Protein AF-A0A8S3BW87-F1 (afdb_monomer_lite)

Structure (mmCIF, N/CA/C/O backbone):
data_AF-A0A8S3BW87-F1
#
_entry.id   AF-A0A8S3BW87-F1
#
loop_
_atom_site.group_PDB
_atom_site.id
_atom_site.type_symbol
_atom_site.label_atom_id
_atom_site.label_alt_id
_atom_site.label_comp_id
_atom_site.label_asym_id
_atom_site.label_entity_id
_atom_site.label_seq_id
_atom_site.pdbx_PDB_ins_code
_atom_site.Cartn_x
_atom_site.Cartn_y
_atom_site.Cartn_z
_atom_site.occupancy
_atom_site.B_iso_or_equiv
_atom_site.auth_seq_id
_atom_site.auth_comp_id
_atom_site.auth_asym_id
_atom_site.auth_atom_id
_atom_site.pdbx_PDB_model_num
ATOM 1 N N . MET A 1 1 ? -26.457 15.570 5.483 1.00 44.03 1 MET A N 1
ATOM 2 C CA . MET A 1 1 ? -27.265 14.732 6.402 1.00 44.03 1 MET A CA 1
ATOM 3 C C . MET A 1 1 ? -26.295 13.953 7.297 1.00 44.03 1 MET A C 1
ATOM 5 O O . MET A 1 1 ? -25.612 13.086 6.786 1.00 44.03 1 MET A O 1
ATOM 9 N N . ILE A 1 2 ? -26.110 14.339 8.570 1.00 49.69 2 ILE A N 1
ATOM 10 C CA . ILE A 1 2 ? -24.959 13.904 9.416 1.00 49.69 2 ILE A CA 1
ATOM 11 C C . ILE A 1 2 ? -25.386 13.087 10.663 1.00 49.69 2 ILE A C 1
ATOM 13 O O . ILE A 1 2 ? -24.560 12.570 11.408 1.00 49.69 2 ILE A O 1
ATOM 17 N N . ARG A 1 3 ? -26.688 12.906 10.915 1.00 53.53 3 ARG A N 1
ATOM 18 C CA . ARG A 1 3 ? -27.178 12.498 12.248 1.00 53.53 3 ARG A CA 1
ATOM 19 C C . ARG A 1 3 ? -27.268 10.993 12.602 1.00 53.53 3 ARG A C 1
ATOM 21 O O . ARG A 1 3 ? -27.593 10.744 13.761 1.00 53.53 3 ARG A O 1
ATOM 28 N N . PRO A 1 4 ? -26.949 9.990 11.752 1.00 59.53 4 PRO A N 1
ATOM 29 C CA . PRO A 1 4 ? -26.840 8.606 12.240 1.00 59.53 4 PRO A CA 1
ATOM 30 C C . PRO A 1 4 ? -25.552 8.352 13.046 1.00 59.53 4 PRO A C 1
ATOM 32 O O . PRO A 1 4 ? -25.549 7.556 13.978 1.00 59.53 4 PRO A O 1
ATOM 35 N N . ILE A 1 5 ? -24.464 9.062 12.727 1.00 55.84 5 ILE A N 1
ATOM 36 C CA . ILE A 1 5 ? -23.093 8.706 13.144 1.00 55.84 5 ILE A CA 1
ATOM 37 C C . ILE A 1 5 ? -22.767 9.138 14.594 1.00 55.84 5 ILE A C 1
ATOM 39 O O . ILE A 1 5 ? -21.846 8.608 15.203 1.00 55.84 5 ILE A O 1
ATOM 43 N N . GLN A 1 6 ? -23.533 10.069 15.183 1.00 60.81 6 GLN A N 1
ATOM 44 C CA . GLN A 1 6 ? -23.191 10.717 16.466 1.00 60.81 6 GLN A CA 1
ATOM 45 C C . GLN A 1 6 ? -24.062 10.319 17.671 1.00 60.81 6 GLN A C 1
ATOM 47 O O . GLN A 1 6 ? -23.798 10.767 18.783 1.00 60.81 6 GLN A O 1
ATOM 52 N N . ARG A 1 7 ? -25.104 9.495 17.501 1.00 76.62 7 ARG A N 1
ATOM 53 C CA . ARG A 1 7 ? -26.030 9.175 18.608 1.00 76.62 7 ARG A CA 1
ATOM 54 C C . ARG A 1 7 ? -25.411 8.259 19.663 1.00 76.62 7 ARG A C 1
ATOM 56 O O . ARG A 1 7 ? -25.662 8.443 20.850 1.00 76.62 7 ARG A O 1
ATOM 63 N N . LEU A 1 8 ? -24.594 7.303 19.230 1.00 83.06 8 LEU A N 1
ATOM 64 C CA . LEU A 1 8 ? -24.033 6.272 20.101 1.00 83.06 8 LEU A CA 1
ATOM 65 C C . LEU A 1 8 ? -23.025 6.835 21.130 1.00 83.06 8 LEU A C 1
ATOM 67 O O . LEU A 1 8 ? -23.179 6.531 22.313 1.00 83.06 8 LEU A O 1
ATOM 71 N N . PRO A 1 9 ? -22.087 7.736 20.757 1.00 82.12 9 PRO A N 1
ATOM 72 C CA . PRO A 1 9 ? -21.201 8.392 21.725 1.00 82.12 9 PRO A CA 1
ATOM 73 C C . PRO A 1 9 ? -21.945 9.248 22.758 1.00 82.12 9 PRO A C 1
ATOM 75 O O . PRO A 1 9 ? -21.596 9.244 23.936 1.00 82.12 9 PRO A O 1
ATOM 78 N N . SER A 1 10 ? -22.997 9.966 22.345 1.00 86.69 10 SER A N 1
ATOM 79 C CA . SER A 1 10 ? -23.776 10.811 23.261 1.00 86.69 10 SER A CA 1
ATOM 80 C C . SER A 1 10 ? -24.525 9.999 24.320 1.00 86.69 10 SER A C 1
ATOM 82 O O . SER A 1 10 ? -24.574 10.412 25.476 1.00 86.69 10 SER A O 1
ATOM 84 N N . VAL A 1 11 ? -25.090 8.845 23.944 1.00 88.81 11 VAL A N 1
ATOM 85 C CA . VAL A 1 11 ? -25.757 7.938 24.893 1.00 88.81 11 VAL A CA 1
ATOM 86 C C . VAL A 1 11 ? -24.739 7.308 25.844 1.00 88.81 11 VAL A C 1
ATOM 88 O O . VAL A 1 11 ? -25.009 7.221 27.038 1.00 88.81 11 VAL A O 1
ATOM 91 N N . LEU A 1 12 ? -23.547 6.948 25.355 1.00 89.12 12 LEU A N 1
ATOM 92 C CA . LEU A 1 12 ? -22.474 6.417 26.197 1.00 89.12 12 LEU A CA 1
ATOM 93 C C . LEU A 1 12 ? -22.068 7.411 27.298 1.00 89.12 12 LEU A C 1
ATOM 95 O O . LEU A 1 12 ? -22.078 7.052 28.473 1.00 89.12 12 LEU A O 1
ATOM 99 N N . LEU A 1 13 ? -21.818 8.675 26.935 1.00 89.25 13 LEU A N 1
ATOM 100 C CA . LEU A 1 13 ? -21.486 9.736 27.896 1.00 89.25 13 LEU A CA 1
ATOM 101 C C . LEU A 1 13 ? -22.598 9.970 28.927 1.00 89.25 13 LEU A C 1
ATOM 103 O O . LEU A 1 13 ? -22.321 10.299 30.081 1.00 89.25 13 LEU A O 1
ATOM 107 N N . LEU A 1 14 ? -23.862 9.828 28.522 1.00 91.44 14 LEU A N 1
ATOM 108 C CA . LEU A 1 14 ? -25.001 9.974 29.425 1.00 91.44 14 LEU A CA 1
ATOM 109 C C . LEU A 1 14 ? -25.061 8.828 30.443 1.00 91.44 14 LEU A C 1
ATOM 111 O O . LEU A 1 14 ? -25.230 9.085 31.634 1.00 91.44 14 LEU A O 1
ATOM 115 N N . LEU A 1 15 ? -24.883 7.583 29.991 1.00 90.62 15 LEU A N 1
ATOM 116 C CA . LEU A 1 15 ? -24.879 6.410 30.866 1.00 90.62 15 LEU A CA 1
ATOM 117 C C . LEU A 1 15 ? -23.678 6.425 31.823 1.00 90.62 15 LEU A C 1
ATOM 119 O O . LEU A 1 15 ? -23.842 6.129 33.003 1.00 90.62 15 LEU A O 1
ATOM 123 N N . GLU A 1 1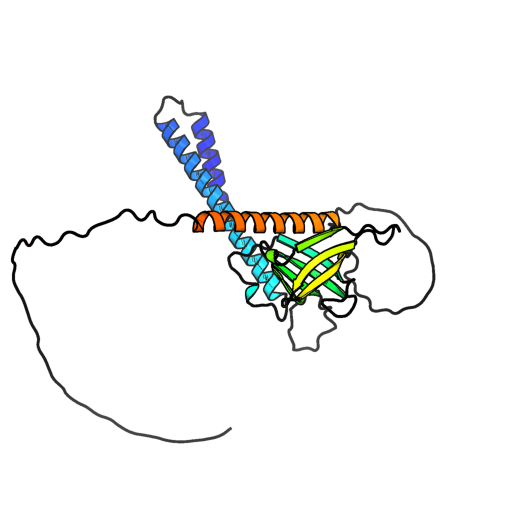6 ? -22.494 6.842 31.362 1.00 91.31 16 GLU A N 1
ATOM 124 C CA . GLU A 1 16 ? -21.305 7.012 32.214 1.00 91.31 16 GLU A CA 1
ATOM 125 C C . GLU A 1 16 ? -21.520 8.067 33.307 1.00 91.31 16 GLU A C 1
ATOM 127 O O . GLU A 1 16 ? -21.122 7.871 34.458 1.00 91.31 16 GLU A O 1
ATOM 132 N N . ARG A 1 17 ? -22.200 9.173 32.976 1.00 91.31 17 ARG A N 1
ATOM 133 C CA . ARG A 1 17 ? -22.588 10.183 33.970 1.00 91.31 17 ARG A CA 1
ATOM 134 C C . ARG A 1 17 ? -23.590 9.630 34.972 1.00 91.31 17 ARG A C 1
ATOM 136 O O . ARG A 1 17 ? -23.418 9.875 36.158 1.00 91.31 17 ARG A O 1
ATOM 143 N N . LEU A 1 18 ? -24.593 8.878 34.524 1.00 90.31 18 LEU A N 1
ATOM 144 C CA . LEU A 1 18 ? -25.575 8.256 35.414 1.00 90.31 18 LEU A CA 1
ATOM 145 C C . LEU A 1 18 ? -24.911 7.249 36.370 1.00 90.31 18 LEU A C 1
ATOM 147 O O . LEU A 1 18 ? -25.221 7.236 37.561 1.00 90.31 18 LEU A O 1
ATOM 151 N N . LEU A 1 19 ? -23.936 6.476 35.880 1.00 90.94 19 LEU A N 1
ATOM 152 C CA . LEU A 1 19 ? -23.206 5.490 36.681 1.00 90.94 19 LEU A CA 1
ATOM 153 C C . LEU A 1 19 ? -22.420 6.157 37.810 1.00 90.94 19 LEU A C 1
ATOM 155 O O . LEU A 1 19 ? -22.424 5.656 38.929 1.00 90.94 19 LEU A O 1
ATOM 159 N N . LYS A 1 20 ? -21.824 7.326 37.547 1.00 91.38 20 LYS A N 1
ATOM 160 C CA . LYS A 1 20 ? -21.093 8.112 38.553 1.00 91.38 20 LYS A CA 1
ATOM 161 C C . LYS A 1 20 ? -21.957 8.519 39.757 1.00 91.38 20 LYS A C 1
ATOM 163 O O . LYS A 1 20 ? -21.418 8.696 40.845 1.00 91.38 20 LYS A O 1
ATOM 168 N N . TYR A 1 21 ? -23.266 8.680 39.567 1.00 90.06 21 TYR A N 1
ATOM 169 C CA . TYR A 1 21 ? -24.210 9.065 40.624 1.00 90.06 21 TYR A CA 1
ATOM 170 C C . TYR A 1 21 ? -25.030 7.887 41.169 1.00 90.06 21 TYR A C 1
ATOM 172 O O . TYR A 1 21 ? -25.886 8.091 42.027 1.00 90.06 21 TYR A O 1
ATOM 180 N N . THR A 1 22 ? -24.770 6.662 40.704 1.00 89.19 22 THR A N 1
ATOM 181 C CA . THR A 1 22 ? -25.459 5.455 41.171 1.00 89.19 22 THR A CA 1
ATOM 182 C C . THR A 1 22 ? -24.570 4.721 42.184 1.00 89.19 22 THR A C 1
ATOM 184 O O . THR A 1 22 ? -23.419 4.424 41.868 1.00 89.19 22 THR A O 1
ATOM 187 N N . PRO A 1 23 ? -25.048 4.419 43.404 1.00 86.12 23 PRO A N 1
ATOM 188 C CA . PRO A 1 23 ? -24.252 3.709 44.403 1.00 86.12 23 PRO A CA 1
ATOM 189 C C . PRO A 1 23 ? -24.030 2.240 44.016 1.00 86.12 23 PRO A C 1
ATOM 191 O O . PRO A 1 23 ? -24.933 1.567 43.520 1.00 86.12 23 PRO A O 1
ATOM 194 N N . THR A 1 24 ? -22.837 1.722 44.311 1.00 82.31 24 THR A N 1
ATOM 195 C CA . THR A 1 24 ? -22.368 0.374 43.931 1.00 82.31 24 THR A CA 1
ATOM 196 C C . THR A 1 24 ? -23.171 -0.777 44.538 1.00 82.31 24 THR A C 1
ATOM 198 O O . THR A 1 24 ? -23.125 -1.893 44.030 1.00 82.31 24 THR A O 1
ATOM 201 N N . THR A 1 25 ? -23.915 -0.514 45.612 1.00 81.38 25 THR A N 1
ATOM 202 C CA . THR A 1 25 ? -24.736 -1.495 46.334 1.00 81.38 25 THR A CA 1
ATOM 203 C C . THR A 1 25 ? -26.068 -1.797 45.639 1.00 81.38 25 THR A C 1
ATOM 205 O O . THR A 1 25 ? -26.741 -2.757 46.007 1.00 81.38 25 THR A O 1
ATOM 208 N N . GLN A 1 26 ? -26.482 -0.983 44.660 1.00 80.19 26 GLN A N 1
ATOM 209 C CA . GLN A 1 26 ? -27.749 -1.171 43.950 1.00 80.19 26 GLN A CA 1
ATOM 210 C C . GLN A 1 26 ? -27.595 -2.071 42.720 1.00 80.19 26 GLN A C 1
ATOM 212 O O . GLN A 1 26 ? -26.602 -2.001 41.996 1.00 80.19 26 GLN A O 1
ATOM 217 N N . ILE A 1 27 ? -28.634 -2.863 42.440 1.00 86.56 27 ILE A N 1
ATOM 218 C CA . ILE A 1 27 ? -28.740 -3.696 41.230 1.00 86.56 27 ILE A CA 1
ATOM 219 C C . ILE A 1 27 ? -28.556 -2.860 39.948 1.00 86.56 27 ILE A C 1
ATOM 221 O O . ILE A 1 27 ? -27.909 -3.296 38.994 1.00 86.56 27 ILE A O 1
ATOM 225 N N . ASP A 1 28 ? -29.027 -1.611 39.973 1.00 85.94 28 ASP A N 1
ATOM 226 C CA . ASP A 1 28 ? -28.936 -0.655 38.869 1.00 85.94 28 ASP A CA 1
ATOM 227 C C . ASP A 1 28 ? -27.491 -0.330 38.491 1.00 85.94 28 ASP A C 1
ATOM 229 O O . ASP A 1 28 ? -27.192 -0.154 37.310 1.00 85.94 28 ASP A O 1
ATOM 233 N N . TYR A 1 29 ? -26.564 -0.334 39.454 1.00 90.88 29 TYR A N 1
ATOM 234 C CA . TYR A 1 29 ? -25.144 -0.127 39.176 1.00 90.88 29 TYR A CA 1
ATOM 235 C C . TYR A 1 29 ? -24.583 -1.231 38.271 1.00 90.88 29 TYR A C 1
ATOM 237 O O . TYR A 1 29 ? -23.856 -0.955 37.310 1.00 90.88 29 TYR A O 1
ATOM 245 N N . GLN A 1 30 ? -24.954 -2.490 38.528 1.00 89.56 30 GLN A N 1
ATOM 246 C CA . GLN A 1 30 ? -24.527 -3.631 37.714 1.00 89.56 30 GLN A CA 1
ATOM 247 C C . GLN A 1 30 ? -25.180 -3.612 36.326 1.00 89.56 30 GLN A C 1
ATOM 249 O O . GLN A 1 30 ? -24.500 -3.827 35.319 1.00 89.56 30 GLN A O 1
ATOM 254 N N . ILE A 1 31 ? -26.478 -3.299 36.251 1.00 90.56 31 ILE A N 1
ATOM 255 C CA . ILE A 1 31 ? -27.219 -3.194 34.983 1.00 90.56 31 ILE A CA 1
ATOM 256 C C . ILE A 1 31 ? -26.627 -2.088 34.105 1.00 90.56 31 ILE A C 1
ATOM 258 O O . ILE A 1 31 ? -26.402 -2.286 32.905 1.00 90.56 31 ILE A O 1
ATOM 262 N N . LEU A 1 32 ? -26.332 -0.934 34.699 1.00 91.25 32 LEU A N 1
ATOM 263 C CA . LEU A 1 32 ? -25.792 0.221 34.000 1.00 91.25 32 LEU A CA 1
ATOM 264 C C . LEU A 1 32 ? -24.352 -0.022 33.532 1.00 91.25 32 LEU A C 1
ATOM 266 O O . LEU A 1 32 ? -24.032 0.269 32.381 1.00 91.25 32 LEU A O 1
ATOM 270 N N . THR A 1 33 ? -23.520 -0.653 34.365 1.00 91.25 33 THR A N 1
ATOM 271 C CA . THR A 1 33 ? -22.158 -1.081 33.992 1.00 91.25 33 THR A CA 1
ATOM 272 C C . THR A 1 33 ? -22.182 -2.043 32.802 1.00 91.25 33 THR A C 1
ATOM 274 O O . THR A 1 33 ? -21.478 -1.837 31.811 1.00 91.25 33 THR A O 1
ATOM 277 N N . ASN A 1 34 ? -23.046 -3.060 32.847 1.00 91.94 34 ASN A N 1
ATOM 278 C CA . ASN A 1 34 ? -23.200 -4.018 31.751 1.00 91.94 34 ASN A CA 1
ATOM 279 C C . ASN A 1 34 ? -23.713 -3.351 30.468 1.00 91.94 34 ASN A C 1
ATOM 281 O O . ASN A 1 34 ? -23.247 -3.671 29.373 1.00 91.94 34 ASN A O 1
ATOM 285 N N . SER A 1 35 ? -24.641 -2.402 30.594 1.00 92.25 35 SER A N 1
ATOM 286 C CA . SER A 1 35 ? -25.181 -1.642 29.461 1.00 92.25 35 SER A CA 1
ATOM 287 C C . SER A 1 35 ? -24.114 -0.763 28.806 1.00 92.25 35 SER A C 1
ATOM 289 O O . SER A 1 35 ? -23.992 -0.767 27.582 1.00 92.25 35 SER A O 1
ATOM 291 N N . ILE A 1 36 ? -23.288 -0.075 29.604 1.00 92.31 36 ILE A N 1
ATOM 292 C CA . ILE A 1 36 ? -22.147 0.720 29.123 1.00 92.31 36 ILE A CA 1
ATOM 293 C C . ILE A 1 36 ? -21.146 -0.173 28.384 1.00 92.31 36 ILE A C 1
ATOM 295 O O . ILE A 1 36 ? -20.729 0.168 27.278 1.00 92.31 36 ILE A O 1
ATOM 299 N N . ASN A 1 37 ? -20.800 -1.336 28.940 1.00 91.88 37 ASN A N 1
ATOM 300 C CA . ASN A 1 37 ? -19.859 -2.264 28.308 1.00 91.88 37 ASN A CA 1
ATOM 301 C C . ASN A 1 37 ? -20.385 -2.802 26.969 1.00 91.88 37 ASN A C 1
ATOM 303 O O . ASN A 1 37 ? -19.659 -2.786 25.976 1.00 91.88 37 ASN A O 1
ATOM 307 N N . LYS A 1 38 ? -21.664 -3.195 26.902 1.00 91.88 38 LYS A N 1
ATOM 308 C CA . LYS A 1 38 ? -22.304 -3.603 25.638 1.00 91.88 38 LYS A CA 1
ATOM 309 C C . LYS A 1 38 ? -22.314 -2.471 24.612 1.00 91.88 38 LYS A C 1
ATOM 311 O O . LYS A 1 38 ? -22.071 -2.709 23.432 1.00 91.88 38 LYS A O 1
ATOM 316 N N . LEU A 1 39 ? -22.564 -1.235 25.044 1.00 90.12 39 LEU A N 1
ATOM 317 C CA . LEU A 1 39 ? -22.589 -0.086 24.143 1.00 90.12 39 LEU A CA 1
ATOM 318 C C . LEU A 1 39 ? -21.187 0.272 23.622 1.00 90.12 39 LEU A C 1
ATOM 320 O O . LEU A 1 39 ? -21.051 0.619 22.450 1.00 90.12 39 LEU A O 1
ATOM 324 N N . ARG A 1 40 ? -20.139 0.126 24.449 1.00 88.69 40 ARG A N 1
ATOM 325 C CA . ARG A 1 40 ? -18.732 0.245 24.016 1.00 88.69 40 ARG A CA 1
ATOM 326 C C . ARG A 1 40 ? -18.364 -0.812 22.985 1.00 88.69 40 ARG A C 1
ATOM 328 O O . ARG A 1 40 ? -17.708 -0.488 22.002 1.00 88.69 40 ARG A O 1
ATOM 335 N N . GLU A 1 41 ? -18.823 -2.042 23.174 1.00 88.88 41 GLU A N 1
ATOM 336 C CA . GLU A 1 41 ? -18.579 -3.127 22.226 1.00 88.88 41 GLU A CA 1
ATOM 337 C C . GLU A 1 41 ? -19.239 -2.858 20.865 1.00 88.88 41 GLU A C 1
ATOM 339 O O . GLU A 1 41 ? -18.607 -3.000 19.818 1.00 88.88 41 GLU A O 1
ATOM 344 N N . VAL A 1 42 ? -20.482 -2.365 20.863 1.00 88.00 42 VAL A N 1
ATOM 345 C CA . VAL A 1 42 ? -21.154 -1.916 19.632 1.00 88.00 42 VAL A CA 1
ATOM 346 C C . VAL A 1 42 ? -20.400 -0.754 18.980 1.00 88.00 42 VAL A C 1
ATOM 348 O O . VAL A 1 42 ? -20.227 -0.753 17.761 1.00 88.00 42 VAL A O 1
ATOM 351 N N . ALA A 1 43 ? -19.919 0.214 19.768 1.00 82.19 43 ALA A N 1
ATOM 352 C CA . ALA A 1 43 ? -19.125 1.337 19.264 1.00 82.19 43 ALA A CA 1
ATOM 353 C C . ALA A 1 43 ? -17.827 0.864 18.594 1.00 82.19 43 ALA A C 1
ATOM 355 O O . ALA A 1 43 ? -17.500 1.319 17.498 1.00 82.19 43 ALA A O 1
ATOM 356 N N . ARG A 1 44 ? -17.120 -0.079 19.230 1.00 83.12 44 ARG A N 1
ATOM 357 C CA . ARG A 1 44 ? -15.896 -0.697 18.710 1.00 83.12 44 ARG A CA 1
ATOM 358 C C . ARG A 1 44 ? -16.168 -1.434 17.402 1.00 83.12 44 ARG A C 1
ATOM 360 O O . ARG A 1 44 ? -15.508 -1.153 16.406 1.00 83.12 44 ARG A O 1
ATOM 367 N N . LYS A 1 45 ? -17.183 -2.303 17.376 1.00 81.88 45 LYS A N 1
ATOM 368 C CA . LYS A 1 45 ? -17.573 -3.053 16.176 1.00 81.88 45 LYS A CA 1
ATOM 369 C C . LYS A 1 45 ? -17.950 -2.121 15.024 1.00 81.88 45 LYS A C 1
ATOM 371 O O . LYS A 1 45 ? -17.518 -2.333 13.900 1.00 81.88 45 LYS A O 1
ATOM 376 N N . LEU A 1 46 ? -18.706 -1.054 15.290 1.00 79.75 46 LEU A N 1
ATOM 377 C CA . LEU A 1 46 ? -19.059 -0.070 14.264 1.00 79.75 46 LEU A CA 1
ATOM 378 C C . LEU A 1 46 ? -17.824 0.661 13.716 1.00 79.75 46 LEU A C 1
ATOM 380 O O . LEU A 1 46 ? -17.739 0.905 12.514 1.00 79.75 46 LEU A O 1
ATOM 384 N N . ASN A 1 47 ? -16.871 1.002 14.586 1.00 74.44 47 ASN A N 1
ATOM 385 C CA . ASN A 1 47 ? -15.612 1.622 14.182 1.00 74.44 47 ASN A CA 1
ATOM 386 C C . ASN A 1 47 ? -14.777 0.684 13.291 1.00 74.44 47 ASN A C 1
ATOM 388 O O . ASN A 1 47 ? -14.227 1.123 12.283 1.00 74.44 47 ASN A O 1
ATOM 392 N N . GLU A 1 48 ? -14.739 -0.610 13.614 1.00 75.31 48 GLU A N 1
ATOM 393 C CA . GLU A 1 48 ? -14.075 -1.636 12.799 1.00 75.31 48 GLU A CA 1
ATOM 394 C C . GLU A 1 48 ? -14.737 -1.816 11.428 1.00 75.31 48 GLU A C 1
ATOM 396 O O . GLU A 1 48 ? -14.053 -1.797 10.406 1.00 75.31 48 GLU A O 1
ATOM 401 N N . GLU A 1 49 ? -16.065 -1.931 11.381 1.00 64.38 49 GLU A N 1
ATOM 402 C CA . GLU A 1 49 ? -16.816 -2.097 10.128 1.00 64.38 49 GLU A CA 1
ATOM 403 C C . GLU A 1 49 ? -16.730 -0.857 9.222 1.00 64.38 49 GLU A C 1
ATOM 405 O O . GLU A 1 49 ? -16.615 -0.972 7.995 1.00 64.38 49 GLU A O 1
ATOM 410 N N . ARG A 1 50 ? -16.701 0.345 9.814 1.00 67.81 50 ARG A N 1
ATOM 411 C CA . ARG A 1 50 ? -16.440 1.581 9.068 1.00 67.81 50 ARG A CA 1
ATOM 412 C C . ARG A 1 50 ? -15.050 1.561 8.433 1.00 67.81 50 ARG A C 1
ATOM 414 O O . ARG A 1 50 ? -14.926 1.872 7.250 1.00 67.81 50 ARG A O 1
ATOM 421 N N . GLY A 1 51 ? -14.034 1.148 9.193 1.00 66.06 51 GLY A N 1
ATOM 422 C CA . GLY A 1 51 ? -12.665 1.016 8.697 1.00 66.06 51 GLY A CA 1
ATOM 423 C C . GLY A 1 51 ? -12.551 0.037 7.525 1.00 66.06 51 GLY A C 1
ATOM 424 O O . GLY A 1 51 ? -11.915 0.363 6.525 1.00 66.06 51 GLY A O 1
ATOM 425 N N . LYS A 1 52 ? -13.219 -1.123 7.593 1.00 65.38 52 LYS A N 1
ATOM 426 C CA . LYS A 1 52 ? -13.249 -2.107 6.491 1.00 65.38 52 LYS A CA 1
ATOM 427 C C . LYS A 1 52 ? -13.875 -1.535 5.215 1.00 65.38 52 LYS A C 1
ATOM 429 O O . LYS A 1 52 ? -13.343 -1.727 4.125 1.00 65.38 52 LYS A O 1
ATOM 434 N N . THR A 1 53 ? -14.972 -0.790 5.350 1.00 65.19 53 THR A N 1
ATOM 435 C CA . THR A 1 53 ? -15.667 -0.185 4.200 1.00 65.19 53 THR A CA 1
ATOM 436 C C . THR A 1 53 ? -14.817 0.902 3.533 1.00 65.19 53 THR A C 1
ATOM 438 O O . THR A 1 53 ? -14.707 0.930 2.310 1.00 65.19 53 THR A O 1
ATOM 441 N N . GLU A 1 54 ? -14.168 1.776 4.311 1.00 66.81 54 GLU A N 1
ATOM 442 C CA . GLU A 1 54 ? -13.283 2.826 3.777 1.00 66.81 54 GLU A CA 1
ATOM 443 C C . GLU A 1 54 ? -12.047 2.237 3.072 1.00 66.81 54 GLU A C 1
ATOM 445 O O . GLU A 1 54 ? -11.675 2.703 1.991 1.00 66.81 54 GLU A O 1
ATOM 450 N N . LYS A 1 55 ? -11.461 1.166 3.623 1.00 68.44 55 LYS A N 1
ATOM 451 C CA . LYS A 1 55 ? -10.348 0.429 3.002 1.00 68.44 55 LYS A CA 1
ATOM 452 C C . LYS A 1 55 ? -10.746 -0.258 1.693 1.00 68.44 55 LYS A C 1
ATOM 454 O O . LYS A 1 55 ? -10.002 -0.213 0.718 1.00 68.44 55 LYS A O 1
ATOM 459 N N . HIS A 1 56 ? -11.938 -0.846 1.630 1.00 69.06 56 HIS A N 1
ATOM 460 C CA . HIS A 1 56 ? -12.408 -1.481 0.398 1.00 69.06 56 HIS A CA 1
ATOM 461 C C . HIS A 1 56 ? -12.720 -0.449 -0.702 1.00 69.06 56 HIS A C 1
ATOM 463 O O . HIS A 1 56 ? -12.419 -0.667 -1.877 1.00 69.06 56 HIS A O 1
ATOM 469 N N . LEU A 1 57 ? -13.254 0.721 -0.327 1.00 75.19 57 LEU A N 1
ATOM 470 C CA . LEU A 1 57 ? -13.470 1.834 -1.259 1.00 75.19 57 LEU A CA 1
ATOM 471 C C . LEU A 1 57 ? -12.151 2.405 -1.804 1.00 75.19 57 LEU A C 1
ATOM 473 O O . LEU A 1 57 ? -12.085 2.759 -2.986 1.00 75.19 57 LEU A O 1
ATOM 477 N N . SER A 1 58 ? -11.097 2.481 -0.983 1.00 77.56 58 SER A N 1
ATOM 478 C CA . SER A 1 58 ? -9.780 2.931 -1.447 1.00 77.56 58 SER A CA 1
ATOM 479 C C . SER A 1 58 ? -9.135 1.921 -2.403 1.00 77.56 58 SER A C 1
ATOM 481 O O . SER A 1 58 ? -8.665 2.333 -3.465 1.00 77.56 58 SER A O 1
ATOM 483 N N . LEU A 1 59 ? -9.214 0.614 -2.114 1.00 86.25 59 LEU A N 1
ATOM 484 C CA . LEU A 1 59 ? -8.787 -0.455 -3.028 1.00 86.25 59 LEU A CA 1
ATOM 485 C C . LEU A 1 59 ? -9.501 -0.356 -4.384 1.00 86.25 59 LEU A C 1
ATOM 487 O O . LEU A 1 59 ? -8.851 -0.349 -5.430 1.00 86.25 59 LEU A O 1
ATOM 491 N N . PHE A 1 60 ? -10.830 -0.215 -4.375 1.00 85.50 60 PHE A N 1
ATOM 492 C CA . PHE A 1 60 ? -11.616 -0.086 -5.603 1.00 85.50 60 PHE A CA 1
ATOM 493 C C . PHE A 1 60 ? -11.214 1.149 -6.423 1.00 85.50 60 PHE A C 1
ATOM 495 O O . PHE A 1 60 ? -11.094 1.080 -7.648 1.00 85.50 60 PHE A O 1
ATOM 502 N N . SER A 1 61 ? -10.962 2.282 -5.762 1.00 85.56 61 SER A N 1
ATOM 503 C CA . SER A 1 61 ? -10.465 3.498 -6.418 1.00 85.56 61 SER A CA 1
ATOM 504 C C . SER A 1 61 ? -9.098 3.277 -7.078 1.00 85.56 61 SER A C 1
ATOM 506 O O . SER A 1 61 ? -8.904 3.641 -8.241 1.00 85.56 61 SER A O 1
ATOM 508 N N . ILE A 1 62 ? -8.170 2.617 -6.373 1.00 88.69 62 ILE A N 1
ATOM 509 C CA . ILE A 1 62 ? -6.831 2.302 -6.886 1.00 88.69 62 ILE A CA 1
ATOM 510 C C . ILE A 1 62 ? -6.932 1.393 -8.111 1.00 88.69 62 ILE A C 1
ATOM 512 O O . ILE A 1 62 ? -6.426 1.764 -9.169 1.00 88.69 62 ILE A O 1
ATOM 516 N N . VAL A 1 63 ? -7.649 0.271 -8.025 1.00 88.88 63 VAL A N 1
ATOM 517 C CA . VAL A 1 63 ? -7.806 -0.673 -9.146 1.00 88.88 63 VAL A CA 1
ATOM 518 C C . VAL A 1 63 ? -8.408 0.010 -10.375 1.00 88.88 63 VAL A C 1
ATOM 520 O O . VAL A 1 63 ? -7.917 -0.158 -11.492 1.00 88.88 63 VAL A O 1
ATOM 523 N N . ASN A 1 64 ? -9.427 0.852 -10.189 1.00 87.75 64 ASN A N 1
ATOM 524 C CA . ASN A 1 64 ? -10.031 1.590 -11.300 1.00 87.75 64 ASN A CA 1
ATOM 525 C C . ASN A 1 64 ? -9.089 2.626 -11.919 1.00 87.75 64 ASN A C 1
ATOM 527 O O . ASN A 1 64 ? -9.237 2.958 -13.098 1.00 87.75 64 ASN A O 1
ATOM 531 N N . SER A 1 65 ? -8.114 3.124 -11.158 1.00 87.75 65 SER A N 1
ATOM 532 C CA . SER A 1 65 ? -7.087 4.038 -11.658 1.00 87.75 65 SER A CA 1
ATOM 533 C C . SER A 1 65 ? -5.969 3.335 -12.443 1.00 87.75 65 SER A C 1
ATOM 535 O O . SER A 1 65 ? -5.233 4.017 -13.164 1.00 87.75 65 SER A O 1
ATOM 537 N N . ILE A 1 66 ? -5.867 2.001 -12.350 1.00 90.88 66 ILE A N 1
ATOM 538 C CA . ILE A 1 66 ? -4.839 1.172 -12.993 1.00 90.88 66 ILE A CA 1
ATOM 539 C C . ILE A 1 66 ? -5.400 0.500 -14.247 1.00 90.88 66 ILE A C 1
ATOM 541 O O . ILE A 1 66 ? -6.419 -0.197 -14.247 1.00 90.88 66 ILE A O 1
ATOM 545 N N . ASP A 1 67 ? -4.739 0.739 -15.371 1.00 89.25 67 ASP A N 1
ATOM 546 C CA . ASP A 1 67 ? -5.050 0.085 -16.633 1.00 89.25 67 ASP A CA 1
ATOM 547 C C . ASP A 1 67 ? -4.360 -1.265 -16.752 1.00 89.25 67 ASP A C 1
ATOM 549 O O . ASP A 1 67 ? -3.204 -1.400 -16.350 1.00 89.25 67 ASP A O 1
ATOM 553 N N . ASN A 1 68 ? -5.069 -2.234 -17.333 1.00 87.69 68 ASN A N 1
ATOM 554 C CA . ASN A 1 68 ? -4.678 -3.647 -17.356 1.00 87.69 68 ASN A CA 1
ATOM 555 C C . ASN A 1 68 ? -4.335 -4.204 -15.962 1.00 87.69 68 ASN A C 1
ATOM 557 O O . ASN A 1 68 ? -3.417 -5.004 -15.827 1.00 87.69 68 ASN A O 1
ATOM 561 N N . CYS A 1 69 ? -5.051 -3.747 -14.931 1.00 88.06 69 CYS A N 1
ATOM 562 C CA . CYS A 1 69 ? -4.901 -4.249 -13.570 1.00 88.06 69 CYS A CA 1
ATOM 563 C C . CYS A 1 69 ? -5.281 -5.741 -13.504 1.00 88.06 69 CYS A C 1
ATOM 565 O O . CYS A 1 69 ? -6.357 -6.088 -14.005 1.00 88.06 69 CYS A O 1
ATOM 567 N N . PRO A 1 70 ? -4.470 -6.603 -12.865 1.00 88.31 70 PRO A N 1
ATOM 568 C CA . PRO A 1 70 ? -4.830 -7.995 -12.636 1.00 88.31 70 PRO A CA 1
ATOM 569 C C . PRO A 1 70 ? -6.145 -8.097 -11.847 1.00 88.31 70 PRO A C 1
ATOM 571 O O . PRO A 1 70 ? -6.324 -7.352 -10.876 1.00 88.31 70 PRO A O 1
ATOM 574 N N . PRO A 1 71 ? -7.067 -9.007 -12.219 1.00 85.94 71 PRO A N 1
ATOM 575 C CA . PRO A 1 71 ? -8.329 -9.189 -11.496 1.00 85.94 71 PRO A CA 1
ATOM 576 C C . PRO A 1 71 ? -8.092 -9.675 -10.063 1.00 85.94 71 PRO A C 1
ATOM 578 O O . PRO A 1 71 ? -8.837 -9.318 -9.154 1.00 85.94 71 PRO A O 1
ATOM 581 N N . GLU A 1 72 ? -7.001 -10.414 -9.862 1.00 85.69 72 GLU A N 1
ATOM 582 C CA . GLU A 1 72 ? -6.504 -10.866 -8.567 1.00 85.69 72 GLU A CA 1
ATOM 583 C C . GLU A 1 72 ? -6.265 -9.709 -7.597 1.00 85.69 72 GLU A C 1
ATOM 585 O O . GLU A 1 72 ? -6.304 -9.946 -6.393 1.00 85.69 72 GLU A O 1
ATOM 590 N N . LEU A 1 73 ? -6.072 -8.464 -8.079 1.00 85.50 73 LEU A N 1
ATOM 591 C CA . LEU A 1 73 ? -5.869 -7.304 -7.211 1.00 85.50 73 LEU A CA 1
ATOM 592 C C . LEU A 1 73 ? -7.109 -7.005 -6.335 1.00 85.50 73 LEU A C 1
ATOM 594 O O . LEU A 1 73 ? -6.972 -6.545 -5.200 1.00 85.50 73 LEU A O 1
ATOM 598 N N . LEU A 1 74 ? -8.314 -7.318 -6.826 1.00 83.88 74 LEU A N 1
ATOM 599 C CA . LEU A 1 74 ? -9.601 -7.103 -6.146 1.00 83.88 74 LEU A CA 1
ATOM 600 C C . LEU A 1 74 ? -9.972 -8.261 -5.204 1.00 83.88 74 LEU A C 1
ATOM 602 O O . LEU A 1 74 ? -11.040 -8.861 -5.321 1.00 83.88 74 LEU A O 1
ATOM 606 N N . ALA A 1 75 ? -9.102 -8.574 -4.248 1.00 82.56 75 ALA A N 1
ATOM 607 C CA . ALA A 1 75 ? -9.380 -9.582 -3.231 1.00 82.56 75 ALA A CA 1
ATOM 608 C C . ALA A 1 75 ? -10.019 -8.965 -1.972 1.00 82.56 75 ALA A C 1
ATOM 610 O O . ALA A 1 75 ? -9.617 -7.900 -1.512 1.00 82.56 75 ALA A O 1
ATOM 611 N N . ALA A 1 76 ? -11.003 -9.648 -1.375 1.00 72.31 76 ALA A N 1
ATOM 612 C CA . ALA A 1 76 ? -11.711 -9.151 -0.185 1.00 72.31 76 ALA A CA 1
ATOM 613 C C . ALA A 1 76 ? -10.838 -9.093 1.082 1.00 72.31 76 ALA A C 1
ATOM 615 O O . ALA A 1 76 ? -11.129 -8.321 1.990 1.00 72.31 76 ALA A O 1
ATOM 616 N N . HIS A 1 77 ? -9.782 -9.907 1.147 1.00 79.75 77 HIS A N 1
ATOM 617 C CA . HIS A 1 77 ? -8.832 -9.939 2.264 1.00 79.75 77 HIS A CA 1
ATOM 618 C C . HIS A 1 77 ? -7.701 -8.912 2.120 1.00 79.75 77 HIS A C 1
ATOM 620 O O . HIS A 1 77 ? -6.803 -8.878 2.958 1.00 79.75 77 HIS A O 1
ATOM 626 N N . ARG A 1 78 ? -7.720 -8.106 1.052 1.00 86.62 78 ARG A N 1
ATOM 627 C CA . ARG A 1 78 ? -6.644 -7.180 0.736 1.00 86.62 78 ARG A CA 1
ATOM 628 C C . ARG A 1 78 ? -6.935 -5.789 1.271 1.00 86.62 78 ARG A C 1
ATOM 630 O O . ARG A 1 78 ? -7.867 -5.118 0.828 1.00 86.62 78 ARG A O 1
ATOM 637 N N . ASP A 1 79 ? -6.062 -5.333 2.155 1.00 87.00 79 ASP A N 1
ATOM 638 C CA . ASP A 1 79 ? -6.073 -3.971 2.665 1.00 87.00 79 ASP A CA 1
ATOM 639 C C . ASP A 1 79 ? -4.984 -3.147 1.978 1.00 87.00 79 ASP A C 1
ATOM 641 O O . ASP A 1 79 ? -3.816 -3.531 1.949 1.00 87.00 79 ASP A O 1
ATOM 645 N N . TYR A 1 80 ? -5.352 -1.980 1.448 1.00 89.88 80 TYR A N 1
ATOM 646 C CA . TYR A 1 80 ? -4.373 -0.991 0.997 1.00 89.88 80 TYR A CA 1
ATOM 647 C C . TYR A 1 80 ? -3.645 -0.381 2.201 1.00 89.88 80 TYR A C 1
ATOM 649 O O . TYR A 1 80 ? -4.292 0.118 3.126 1.00 89.88 80 TYR A O 1
ATOM 657 N N . LEU A 1 81 ? -2.309 -0.403 2.172 1.00 89.94 81 LEU A N 1
ATOM 658 C CA . LEU A 1 81 ? -1.462 0.089 3.258 1.00 89.94 81 LEU A CA 1
ATOM 659 C C . LEU A 1 81 ? -0.828 1.441 2.931 1.00 89.94 81 LEU A C 1
ATOM 661 O O . LEU A 1 81 ? -0.977 2.376 3.714 1.00 89.94 81 LEU A O 1
ATOM 665 N N . GLN A 1 82 ? -0.095 1.548 1.817 1.00 90.69 82 GLN A N 1
ATOM 666 C CA . GLN A 1 82 ? 0.676 2.756 1.498 1.00 90.69 82 GLN A CA 1
ATOM 667 C C . GLN A 1 82 ? 1.039 2.846 0.011 1.00 90.69 82 GLN A C 1
ATOM 669 O O . GLN A 1 82 ? 1.062 1.844 -0.702 1.00 90.69 82 GLN A O 1
ATOM 674 N N . LYS A 1 83 ? 1.352 4.055 -0.464 1.00 91.50 83 LYS A N 1
ATOM 675 C CA . LYS A 1 83 ? 1.812 4.324 -1.833 1.00 91.50 83 LYS A CA 1
ATOM 676 C C . LYS A 1 83 ? 3.175 5.000 -1.811 1.00 91.50 83 LYS A C 1
ATOM 678 O O . LYS A 1 83 ? 3.360 5.980 -1.095 1.00 91.50 83 LYS A O 1
ATOM 683 N N . PHE A 1 84 ? 4.064 4.556 -2.694 1.00 92.25 84 PHE A N 1
ATOM 684 C CA . PHE A 1 84 ? 5.392 5.134 -2.878 1.00 92.25 84 PHE A CA 1
ATOM 685 C C . PHE A 1 84 ? 5.651 5.465 -4.347 1.00 92.25 84 PHE A C 1
ATOM 687 O O . PHE A 1 84 ? 5.320 4.684 -5.242 1.00 92.25 84 PHE A O 1
ATOM 694 N N . ASN A 1 85 ? 6.258 6.623 -4.600 1.00 92.31 85 ASN A N 1
ATOM 695 C CA . ASN A 1 85 ? 6.744 6.994 -5.926 1.00 92.31 85 ASN A CA 1
ATOM 696 C C . ASN A 1 85 ? 8.225 6.634 -6.014 1.00 92.31 85 ASN A C 1
ATOM 698 O O . ASN A 1 85 ? 9.014 7.030 -5.161 1.00 92.31 85 ASN A O 1
ATOM 702 N N . LEU A 1 86 ? 8.590 5.864 -7.034 1.00 92.12 86 LEU A N 1
ATOM 703 C CA . LEU A 1 86 ? 9.907 5.254 -7.169 1.00 92.12 86 LEU A CA 1
ATOM 704 C C . LEU A 1 86 ? 10.477 5.496 -8.570 1.00 92.12 86 LEU A C 1
ATOM 706 O O . LEU A 1 86 ? 9.751 5.788 -9.521 1.00 92.12 86 LEU A O 1
ATOM 710 N N . ILE A 1 87 ? 11.784 5.317 -8.711 1.00 91.44 87 ILE A N 1
ATOM 711 C CA . ILE A 1 87 ? 12.482 5.206 -9.991 1.00 91.44 87 ILE A CA 1
ATOM 712 C C . ILE A 1 87 ? 13.167 3.846 -10.018 1.00 91.44 87 ILE A C 1
ATOM 714 O O . ILE A 1 87 ? 13.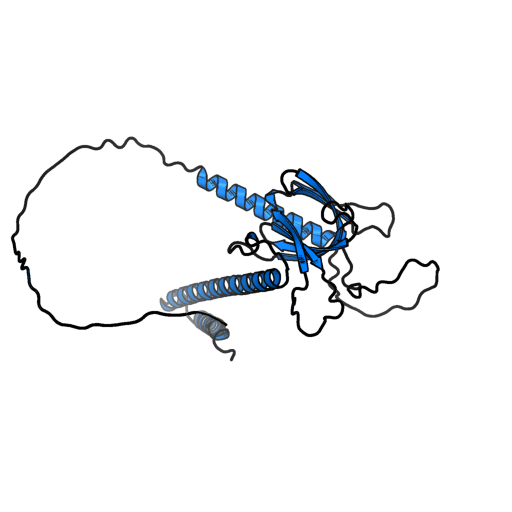962 3.528 -9.136 1.00 91.44 87 ILE A O 1
ATOM 718 N N . GLU A 1 88 ? 12.864 3.047 -11.034 1.00 92.88 88 GLU A N 1
ATOM 719 C CA . GLU A 1 88 ? 13.527 1.763 -11.250 1.00 92.88 88 GLU A CA 1
ATOM 720 C C . GLU A 1 88 ? 14.966 1.971 -11.737 1.00 92.88 88 GLU A C 1
ATOM 722 O O . GLU A 1 88 ? 15.194 2.663 -12.733 1.00 92.88 88 GLU A O 1
ATOM 727 N N . LEU A 1 89 ? 15.934 1.354 -11.057 1.00 91.69 89 LEU A N 1
ATOM 728 C CA . LEU A 1 89 ? 17.355 1.403 -11.411 1.00 91.69 89 LEU A CA 1
ATOM 729 C C . LEU A 1 89 ? 17.861 0.099 -12.040 1.00 91.69 89 LEU A C 1
ATOM 731 O O . LEU A 1 89 ? 18.751 0.170 -12.890 1.00 91.69 89 LEU A O 1
ATOM 735 N N . SER A 1 90 ? 17.292 -1.054 -11.662 1.00 89.69 90 SER A N 1
ATOM 736 C CA . SER A 1 90 ? 17.711 -2.379 -12.152 1.00 89.69 90 SER A CA 1
ATOM 737 C C . SER A 1 90 ? 17.256 -2.684 -13.583 1.00 89.69 90 SER A C 1
ATOM 739 O O . SER A 1 90 ? 17.937 -3.426 -14.274 1.00 89.69 90 SER A O 1
ATOM 741 N N . GLN A 1 91 ? 16.170 -2.056 -14.058 1.00 90.31 91 GLN A N 1
ATOM 742 C CA . GLN A 1 91 ? 15.607 -2.231 -15.412 1.00 90.31 91 GLN A CA 1
ATOM 743 C C . GLN A 1 91 ? 15.017 -3.628 -15.688 1.00 90.31 91 GLN A C 1
ATOM 745 O O . GLN A 1 91 ? 14.710 -3.946 -16.834 1.00 90.31 91 GLN A O 1
ATOM 750 N N . GLU A 1 92 ? 14.800 -4.426 -14.646 1.00 90.75 92 GLU A N 1
ATOM 751 C CA . GLU A 1 92 ? 14.262 -5.791 -14.704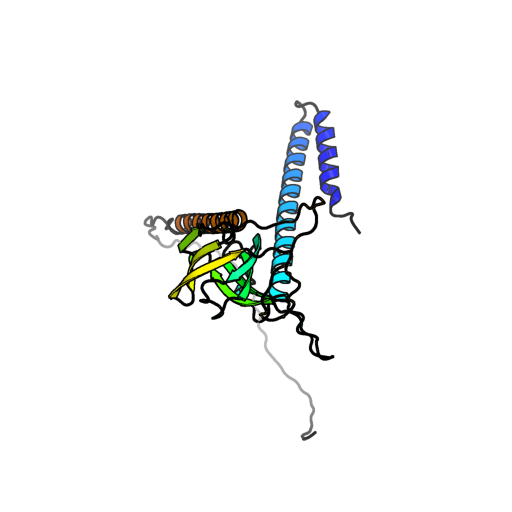 1.00 90.75 92 GLU A CA 1
ATOM 752 C C . GLU A 1 92 ? 12.757 -5.849 -15.027 1.00 90.75 92 GLU A C 1
ATOM 754 O O . GLU A 1 92 ? 12.273 -6.846 -15.554 1.00 90.75 92 GLU A O 1
ATOM 759 N N . LEU A 1 93 ? 11.995 -4.795 -14.721 1.00 89.12 93 LEU A N 1
ATOM 760 C CA . LEU A 1 93 ? 10.540 -4.745 -14.909 1.00 89.12 93 LEU A CA 1
ATOM 761 C C . LEU A 1 93 ? 10.151 -4.078 -16.226 1.00 89.12 93 LEU A C 1
ATOM 763 O O . LEU A 1 93 ? 9.270 -4.551 -16.941 1.00 89.12 93 LEU A O 1
ATOM 767 N N . THR A 1 94 ? 10.769 -2.934 -16.538 1.00 87.81 94 THR A N 1
ATOM 768 C CA . THR A 1 94 ? 10.379 -2.119 -17.703 1.00 87.81 94 THR A CA 1
ATOM 769 C C . THR A 1 94 ? 11.438 -2.032 -18.801 1.00 87.81 94 THR A C 1
ATOM 771 O O . THR A 1 94 ? 11.200 -1.373 -19.820 1.00 87.81 94 THR A O 1
ATOM 774 N N . GLY A 1 95 ? 12.598 -2.670 -18.613 1.00 88.50 95 GLY A N 1
ATOM 775 C CA . GLY A 1 95 ? 13.719 -2.657 -19.558 1.00 88.50 95 GLY A CA 1
ATOM 776 C C . GLY A 1 95 ? 14.459 -1.319 -19.651 1.00 88.50 95 GLY A C 1
ATOM 777 O O . GLY A 1 95 ? 15.331 -1.162 -20.500 1.00 88.50 95 GLY A O 1
ATOM 778 N N . LYS A 1 96 ? 14.089 -0.320 -18.836 1.00 88.50 96 LYS A N 1
ATOM 779 C CA . LYS A 1 96 ? 14.739 0.998 -18.782 1.00 88.50 96 LYS A CA 1
ATOM 780 C C . LYS A 1 96 ? 14.439 1.718 -17.475 1.00 88.50 96 LYS A C 1
ATOM 782 O O . LYS A 1 96 ? 13.413 1.473 -16.849 1.00 88.50 96 LYS A O 1
ATOM 787 N N . ARG A 1 97 ? 15.268 2.700 -17.113 1.00 87.81 97 ARG A N 1
ATOM 788 C CA . ARG A 1 97 ? 14.999 3.549 -15.942 1.00 87.81 97 ARG A CA 1
ATOM 789 C C . ARG A 1 97 ? 13.712 4.347 -16.143 1.00 87.81 97 ARG A C 1
ATOM 791 O O . ARG A 1 97 ? 13.617 5.177 -17.048 1.00 87.81 97 ARG A O 1
ATOM 798 N N . THR A 1 98 ? 12.710 4.068 -15.315 1.00 89.31 98 THR A N 1
ATOM 799 C CA . THR A 1 98 ? 11.362 4.634 -15.439 1.00 89.31 98 THR A CA 1
ATOM 800 C C . THR A 1 98 ? 10.815 5.001 -14.063 1.00 89.31 98 THR A C 1
ATOM 802 O O . THR A 1 98 ? 11.076 4.310 -13.083 1.00 89.31 98 THR A O 1
ATOM 805 N N . HIS A 1 99 ? 10.017 6.070 -14.003 1.00 90.94 99 HIS A N 1
ATOM 806 C CA . HIS A 1 99 ? 9.205 6.382 -12.829 1.00 90.94 99 HIS A CA 1
ATOM 807 C C . HIS A 1 99 ? 8.082 5.359 -12.661 1.00 90.94 99 HIS A C 1
ATOM 809 O O . HIS A 1 99 ? 7.282 5.134 -13.579 1.00 90.94 99 HIS A O 1
ATOM 815 N N . LEU A 1 100 ? 8.011 4.786 -11.470 1.00 93.44 100 LEU A N 1
ATOM 816 C CA . LEU A 1 100 ? 7.020 3.808 -11.064 1.00 93.44 100 LEU A CA 1
ATOM 817 C C . LEU A 1 100 ? 6.277 4.296 -9.821 1.00 93.44 100 LEU A C 1
ATOM 819 O O . LEU A 1 100 ? 6.743 5.153 -9.070 1.00 93.44 100 LEU A O 1
ATOM 823 N N . THR A 1 101 ? 5.107 3.723 -9.600 1.00 94.12 101 THR A N 1
ATOM 824 C CA . THR A 1 101 ? 4.347 3.864 -8.366 1.00 94.12 101 THR A CA 1
ATOM 825 C C . THR A 1 101 ? 4.112 2.471 -7.806 1.00 94.12 101 THR A C 1
ATOM 827 O O . THR A 1 101 ? 3.551 1.621 -8.499 1.00 94.12 101 THR A O 1
ATOM 830 N N . LEU A 1 102 ? 4.546 2.259 -6.566 1.00 95.00 102 LEU A N 1
ATOM 831 C CA . LEU A 1 102 ? 4.338 1.036 -5.799 1.00 95.00 102 LEU A CA 1
ATOM 832 C C . LEU A 1 102 ? 3.151 1.256 -4.860 1.00 95.00 102 LEU A C 1
ATOM 834 O O . LEU A 1 102 ? 3.179 2.164 -4.026 1.00 95.00 102 LEU A O 1
ATOM 838 N N . PHE A 1 103 ? 2.118 0.434 -5.003 1.00 94.38 103 PHE A N 1
ATOM 839 C CA . PHE A 1 103 ? 1.011 0.335 -4.059 1.00 94.38 103 PHE A CA 1
ATOM 840 C C . PHE A 1 103 ? 1.238 -0.888 -3.173 1.00 94.38 103 PHE A C 1
ATOM 842 O O . PHE A 1 103 ? 1.263 -2.018 -3.660 1.00 94.38 103 PHE A O 1
ATOM 849 N N . LEU A 1 104 ? 1.460 -0.651 -1.884 1.00 94.75 104 LEU A N 1
ATOM 850 C CA . LEU A 1 104 ? 1.653 -1.686 -0.880 1.00 94.75 104 LEU A CA 1
ATOM 851 C C . LEU A 1 104 ? 0.298 -2.090 -0.307 1.00 94.75 104 LEU A C 1
ATOM 853 O O . LEU A 1 104 ? -0.449 -1.243 0.194 1.00 94.75 104 LEU A O 1
ATOM 857 N N . PHE A 1 105 ? 0.024 -3.386 -0.346 1.00 93.81 105 PHE A N 1
ATOM 858 C CA . PHE A 1 105 ? -1.122 -4.016 0.287 1.00 93.81 105 PHE A CA 1
ATOM 859 C C . PHE A 1 105 ? -0.670 -4.978 1.391 1.00 93.81 105 PHE A C 1
ATOM 861 O O . PHE A 1 105 ? 0.523 -5.199 1.586 1.00 93.81 105 PHE A O 1
ATOM 868 N N . SER A 1 106 ? -1.631 -5.526 2.129 1.00 92.31 106 SER A N 1
ATOM 869 C CA . SER A 1 106 ? -1.400 -6.456 3.242 1.00 92.31 106 SER A CA 1
ATOM 870 C C . SER A 1 106 ? -0.704 -7.768 2.864 1.00 92.31 106 SER A C 1
ATOM 872 O O . SER A 1 106 ? -0.112 -8.390 3.735 1.00 92.31 106 SER A O 1
ATOM 874 N N . ASP A 1 107 ? -0.803 -8.188 1.604 1.00 92.69 107 ASP A N 1
ATOM 875 C CA . ASP A 1 107 ? -0.387 -9.506 1.094 1.00 92.69 107 ASP A CA 1
ATOM 876 C C . ASP A 1 107 ? 0.364 -9.434 -0.253 1.00 92.69 107 ASP A C 1
ATOM 878 O O . ASP A 1 107 ? 0.887 -10.428 -0.755 1.00 92.69 107 ASP A O 1
ATOM 882 N N . CYS A 1 108 ? 0.439 -8.254 -0.877 1.00 94.75 108 CYS A N 1
ATOM 883 C CA . CYS A 1 108 ? 1.166 -8.064 -2.131 1.00 94.75 108 CYS A CA 1
ATOM 884 C C . CYS A 1 108 ? 1.600 -6.611 -2.354 1.00 94.75 108 CYS A C 1
ATOM 886 O O . CYS A 1 108 ? 1.100 -5.675 -1.725 1.00 94.75 108 CYS A O 1
ATOM 888 N N . ILE A 1 109 ? 2.479 -6.407 -3.331 1.00 95.56 109 ILE A N 1
ATOM 889 C CA . ILE A 1 109 ? 2.791 -5.106 -3.922 1.00 95.56 109 ILE A CA 1
ATOM 890 C C . ILE A 1 109 ? 2.357 -5.072 -5.387 1.00 95.56 109 ILE A C 1
ATOM 892 O O . ILE A 1 109 ? 2.637 -5.985 -6.159 1.00 95.56 109 ILE A O 1
ATOM 896 N N . GLU A 1 110 ? 1.704 -3.981 -5.777 1.00 95.94 110 GLU A N 1
ATOM 897 C CA . GLU A 1 110 ? 1.362 -3.688 -7.169 1.00 95.94 110 GLU A CA 1
ATOM 898 C C . GLU A 1 110 ? 2.258 -2.555 -7.670 1.00 95.94 110 GLU A C 1
ATOM 900 O O . GLU A 1 110 ? 2.235 -1.431 -7.154 1.00 95.94 110 GLU A O 1
ATOM 905 N N . ILE A 1 111 ? 3.055 -2.850 -8.691 1.00 95.62 111 ILE A N 1
ATOM 906 C CA . ILE A 1 111 ? 3.955 -1.907 -9.343 1.00 95.62 111 ILE A CA 1
ATOM 907 C C . ILE A 1 111 ? 3.296 -1.419 -10.624 1.00 95.62 111 ILE A C 1
ATOM 909 O O . ILE A 1 111 ? 2.906 -2.194 -11.498 1.00 95.62 111 ILE A O 1
ATOM 913 N N . THR A 1 112 ? 3.230 -0.100 -10.766 1.00 95.25 112 THR A N 1
ATOM 914 C CA . THR A 1 112 ? 2.600 0.549 -11.911 1.00 95.25 112 THR A CA 1
ATOM 915 C C . THR A 1 112 ? 3.493 1.620 -12.507 1.00 95.25 112 THR A C 1
ATOM 917 O O . THR A 1 112 ? 4.332 2.219 -11.838 1.00 95.25 112 THR A O 1
ATOM 920 N N . LYS A 1 113 ? 3.275 1.913 -13.784 1.00 92.81 113 LYS A N 1
ATOM 921 C CA . LYS A 1 113 ? 3.834 3.074 -14.462 1.00 92.81 113 LYS A CA 1
ATOM 922 C C . LYS A 1 113 ? 2.805 4.195 -14.487 1.00 92.81 113 LYS A C 1
ATOM 924 O O . LYS A 1 113 ? 1.669 3.986 -14.914 1.00 92.81 113 LYS A O 1
ATOM 929 N N . LEU A 1 114 ? 3.219 5.404 -14.120 1.00 86.50 114 LEU A N 1
ATOM 930 C CA . LEU A 1 114 ? 2.376 6.586 -14.265 1.00 86.50 114 LEU A CA 1
ATOM 931 C C . LEU A 1 114 ? 2.154 6.907 -15.751 1.00 86.50 114 LEU A C 1
ATOM 933 O O . LEU A 1 114 ? 3.102 7.003 -16.539 1.00 86.50 114 LEU A O 1
ATOM 937 N N . ARG A 1 115 ? 0.896 7.114 -16.139 1.00 80.62 115 ARG A N 1
ATOM 938 C CA . ARG A 1 115 ? 0.557 7.726 -17.421 1.00 80.62 115 ARG A CA 1
ATOM 939 C C . ARG A 1 115 ? 0.594 9.238 -17.281 1.00 80.62 115 ARG A C 1
ATOM 941 O O . ARG A 1 115 ? -0.181 9.831 -16.540 1.00 80.62 115 ARG A O 1
ATOM 948 N N . VAL A 1 116 ? 1.468 9.866 -18.056 1.00 69.12 116 VAL A N 1
ATOM 949 C CA . VAL A 1 116 ? 1.387 11.306 -18.290 1.00 69.12 116 VAL A CA 1
ATOM 950 C C . VAL A 1 116 ? 0.308 11.502 -19.345 1.00 69.12 116 VAL A C 1
ATOM 952 O O . VAL A 1 116 ? 0.435 10.991 -20.458 1.00 69.12 116 VAL A O 1
ATOM 955 N N . ASN A 1 117 ? -0.781 12.177 -18.988 1.00 58.84 117 ASN A N 1
ATOM 956 C CA . ASN A 1 117 ? -1.879 12.456 -19.908 1.00 58.84 117 ASN A CA 1
ATOM 957 C C . ASN A 1 117 ? -1.414 13.477 -20.961 1.00 58.84 117 ASN A C 1
ATOM 959 O O . ASN A 1 117 ? -1.670 14.672 -20.834 1.00 58.84 117 ASN A O 1
ATOM 963 N N . THR A 1 118 ? -0.706 13.023 -21.996 1.00 47.59 118 THR A N 1
ATOM 964 C CA . THR A 1 118 ? -0.479 13.827 -23.200 1.00 47.59 118 THR A CA 1
ATOM 965 C C . THR A 1 118 ? -1.834 14.074 -23.864 1.00 47.59 118 THR A C 1
ATOM 967 O O . THR A 1 118 ? -2.705 13.205 -23.862 1.00 47.59 118 THR A O 1
ATOM 970 N N . TRP A 1 119 ? -2.026 15.300 -24.334 1.00 49.34 119 TRP A N 1
ATOM 971 C CA . TRP A 1 119 ? -3.305 15.901 -24.696 1.00 49.34 119 TRP A CA 1
ATOM 972 C C . TRP A 1 119 ? -4.186 14.960 -25.523 1.00 49.34 119 TRP A C 1
ATOM 974 O O . TRP A 1 119 ? -3.758 14.414 -26.538 1.00 49.34 119 TRP A O 1
ATOM 984 N N . LYS A 1 120 ? -5.409 14.729 -25.040 1.00 51.06 120 LYS A N 1
ATOM 985 C CA . LYS A 1 120 ? -6.335 13.770 -25.644 1.00 51.06 120 LYS A CA 1
ATOM 986 C C . LYS A 1 120 ? -7.008 14.381 -26.868 1.00 51.06 120 LYS A C 1
ATOM 988 O O . LYS A 1 120 ? -7.494 15.508 -26.814 1.00 51.06 120 LYS A O 1
ATOM 993 N N . THR A 1 121 ? -7.119 13.589 -27.928 1.00 55.22 121 THR A N 1
ATOM 994 C CA . THR A 1 121 ? -8.117 13.795 -28.977 1.00 55.22 121 THR A CA 1
ATOM 995 C C . THR A 1 121 ? -9.526 13.780 -28.358 1.00 55.22 121 THR A C 1
ATOM 997 O O . THR A 1 121 ? -9.786 12.977 -27.451 1.00 55.22 121 THR A O 1
ATOM 1000 N N . PRO A 1 122 ? -10.457 14.649 -28.795 1.00 47.84 122 PRO A N 1
ATOM 1001 C CA . PRO A 1 122 ? -11.827 14.636 -28.292 1.00 47.84 122 PRO A CA 1
ATOM 1002 C C . PRO A 1 122 ? -12.474 13.279 -28.610 1.00 47.84 122 PRO A C 1
ATOM 1004 O O . PRO A 1 122 ? -12.634 12.938 -29.776 1.00 47.84 122 PRO A O 1
ATOM 1007 N N . GLY A 1 123 ? -12.821 12.486 -27.589 1.00 59.78 123 GLY A N 1
ATOM 1008 C CA . GLY A 1 123 ? -13.651 11.283 -27.761 1.00 59.78 123 GLY A CA 1
ATOM 1009 C C . GLY A 1 123 ? -13.179 9.992 -27.083 1.00 59.78 123 GLY A C 1
ATOM 1010 O O . GLY A 1 123 ? -14.022 9.142 -26.811 1.00 59.78 123 GLY A O 1
ATOM 1011 N N . VAL A 1 124 ? -11.896 9.829 -26.725 1.00 55.28 124 VAL A N 1
ATOM 1012 C CA . VAL A 1 124 ? -11.405 8.580 -26.090 1.00 55.28 124 VAL A CA 1
ATOM 1013 C C . VAL A 1 124 ? -11.055 8.797 -24.613 1.00 55.28 124 VAL A C 1
ATOM 1015 O O . VAL A 1 124 ? -10.046 9.405 -24.248 1.00 55.28 124 VAL A O 1
ATOM 1018 N N . LYS A 1 125 ? -11.914 8.282 -23.726 1.00 55.12 125 LYS A N 1
ATOM 1019 C CA . LYS A 1 125 ? -11.842 8.446 -22.266 1.00 55.12 125 LYS A CA 1
ATOM 1020 C C . LYS A 1 125 ? -11.035 7.334 -21.577 1.00 55.12 125 LYS A C 1
ATOM 1022 O O . LYS A 1 125 ? -11.564 6.677 -20.689 1.00 55.12 125 LYS A O 1
ATOM 1027 N N . SER A 1 126 ? -9.755 7.121 -21.896 1.00 56.47 126 SER A N 1
ATOM 1028 C CA . SER A 1 126 ? -8.927 6.370 -20.929 1.00 56.47 126 SER A CA 1
ATOM 1029 C C . SER A 1 126 ? -8.590 7.301 -19.764 1.00 56.47 126 SER A C 1
ATOM 1031 O O . SER A 1 126 ? -7.706 8.150 -19.859 1.00 56.47 126 SER A O 1
ATOM 1033 N N . THR A 1 127 ? -9.398 7.255 -18.706 1.00 66.94 127 THR A N 1
ATOM 1034 C CA . THR A 1 127 ? -9.278 8.076 -17.486 1.00 66.94 127 THR A CA 1
ATOM 1035 C C . THR A 1 127 ? -8.266 7.512 -16.488 1.00 66.94 127 THR A C 1
ATOM 1037 O O . THR A 1 127 ? -8.089 8.087 -15.419 1.00 66.94 127 THR A O 1
ATOM 1040 N N . LYS A 1 128 ? -7.619 6.391 -16.821 1.00 81.44 128 LYS A N 1
ATOM 1041 C CA . LYS A 1 128 ? -6.741 5.649 -15.920 1.00 81.44 128 LYS A CA 1
ATOM 1042 C C . LYS A 1 128 ? -5.347 6.272 -15.863 1.00 81.44 128 LYS A C 1
ATOM 1044 O O . LYS A 1 128 ? -4.644 6.328 -16.875 1.00 81.44 128 LYS A O 1
ATOM 1049 N N . SER A 1 129 ? -4.963 6.730 -14.674 1.00 86.50 129 SER A N 1
ATOM 1050 C CA . SER A 1 129 ? -3.697 7.427 -14.408 1.00 86.50 129 SER A CA 1
ATOM 1051 C C . SER A 1 129 ? -2.490 6.494 -14.335 1.00 86.50 129 SER A C 1
ATOM 1053 O O . SER A 1 129 ? -1.360 6.950 -14.479 1.00 86.50 129 SER A O 1
ATOM 1055 N N . TYR A 1 130 ? -2.706 5.196 -14.134 1.00 91.31 130 TYR A N 1
ATOM 1056 C CA . TYR A 1 130 ? -1.650 4.201 -13.980 1.00 91.31 130 TYR A CA 1
ATOM 1057 C C . TYR A 1 130 ? -1.781 3.098 -15.026 1.00 91.31 130 TYR A C 1
ATOM 1059 O O . TYR A 1 130 ? -2.864 2.834 -15.550 1.00 91.31 130 TYR A O 1
ATOM 1067 N N . LYS A 1 131 ? -0.665 2.447 -15.338 1.00 92.38 131 LYS A N 1
ATOM 1068 C CA . LYS A 1 131 ? -0.606 1.224 -16.138 1.00 92.38 131 LYS A CA 1
ATOM 1069 C C . LYS A 1 131 ? 0.081 0.146 -15.308 1.00 92.38 131 LYS A C 1
ATOM 1071 O O . LYS A 1 131 ? 1.176 0.401 -14.813 1.00 92.38 131 LYS A O 1
ATOM 1076 N N . HIS A 1 132 ? -0.537 -1.022 -15.195 1.00 94.38 132 HIS A N 1
ATOM 1077 C CA . HIS A 1 132 ? 0.059 -2.187 -14.545 1.00 94.38 132 HIS A CA 1
ATOM 1078 C C . HIS A 1 132 ? 1.439 -2.523 -15.138 1.00 94.38 132 HIS A C 1
ATOM 1080 O O . HIS A 1 132 ? 1.645 -2.409 -16.356 1.00 94.38 132 HIS A O 1
ATOM 1086 N N . VAL A 1 133 ? 2.378 -2.895 -14.266 1.00 94.56 133 VAL A N 1
ATOM 1087 C CA . VAL A 1 133 ? 3.711 -3.396 -14.630 1.00 94.56 133 VAL A CA 1
ATOM 1088 C C . VAL A 1 133 ? 3.937 -4.781 -14.037 1.00 94.56 133 VAL A C 1
ATOM 1090 O O . VAL A 1 133 ? 4.287 -5.683 -14.788 1.00 94.56 133 VAL A O 1
ATOM 1093 N N . ALA A 1 134 ? 3.757 -4.942 -12.724 1.00 94.50 134 ALA A N 1
ATOM 1094 C CA . ALA A 1 134 ? 3.958 -6.221 -12.049 1.00 94.50 134 ALA A CA 1
ATOM 1095 C C . ALA A 1 134 ? 3.168 -6.290 -10.740 1.00 94.50 134 ALA A C 1
ATOM 1097 O O . ALA A 1 134 ? 3.091 -5.299 -10.015 1.00 94.50 134 ALA A O 1
ATOM 1098 N N . LEU A 1 135 ? 2.653 -7.478 -10.429 1.00 94.75 135 LEU A N 1
ATOM 1099 C CA . LEU A 1 135 ? 2.040 -7.826 -9.150 1.00 94.75 135 LEU A CA 1
ATOM 1100 C C . LEU A 1 135 ? 2.943 -8.860 -8.471 1.00 94.75 135 LEU A C 1
ATOM 1102 O O . LEU A 1 135 ? 3.262 -9.876 -9.084 1.00 94.75 135 LEU A O 1
ATOM 1106 N N . ILE A 1 136 ? 3.386 -8.592 -7.243 1.00 95.38 136 ILE A N 1
ATOM 1107 C CA . ILE A 1 136 ? 4.331 -9.451 -6.511 1.00 95.38 136 ILE A CA 1
ATOM 1108 C C . ILE A 1 136 ? 3.746 -9.722 -5.124 1.00 95.38 136 ILE A C 1
ATOM 1110 O O . ILE A 1 136 ? 3.467 -8.776 -4.387 1.00 95.38 136 ILE A O 1
ATOM 1114 N N . GLN A 1 137 ? 3.546 -10.986 -4.752 1.00 94.75 137 GLN A N 1
ATOM 1115 C CA . GLN A 1 137 ? 3.088 -11.344 -3.401 1.00 94.75 137 GLN A CA 1
ATOM 1116 C C . GLN A 1 137 ? 4.207 -11.081 -2.382 1.00 94.75 137 GLN A C 1
ATOM 1118 O O . GLN A 1 137 ? 5.383 -11.207 -2.736 1.00 94.75 137 GLN A O 1
ATOM 1123 N N . LEU A 1 138 ? 3.908 -10.710 -1.126 1.00 94.88 138 LEU A N 1
ATOM 1124 C CA . LEU A 1 138 ? 5.016 -10.484 -0.175 1.00 94.88 138 LEU A CA 1
ATOM 1125 C C . LEU A 1 138 ? 5.687 -11.801 0.242 1.00 94.88 138 LEU A C 1
ATOM 1127 O O . LEU A 1 138 ? 6.873 -11.788 0.581 1.00 94.88 138 LEU A O 1
ATOM 1131 N N . SER A 1 139 ? 4.989 -12.934 0.123 1.00 93.44 139 SER A N 1
ATOM 1132 C CA . SER A 1 139 ? 5.558 -14.287 0.199 1.00 93.44 139 SER A CA 1
ATOM 1133 C C . SER A 1 139 ? 6.711 -14.523 -0.793 1.00 93.44 139 SER A C 1
ATOM 1135 O O . SER A 1 139 ? 7.694 -15.184 -0.447 1.00 93.44 139 SER A O 1
ATOM 1137 N N . ASP A 1 140 ? 6.650 -13.921 -1.985 1.00 95.12 140 ASP A N 1
ATOM 1138 C CA . ASP A 1 140 ? 7.687 -14.023 -3.019 1.00 95.12 140 ASP A CA 1
ATOM 1139 C C . ASP A 1 140 ? 8.895 -13.111 -2.753 1.00 95.12 140 ASP A C 1
ATOM 1141 O O . ASP A 1 140 ? 9.945 -13.265 -3.392 1.00 95.12 140 ASP A O 1
ATOM 1145 N N . ILE A 1 141 ? 8.789 -12.170 -1.807 1.00 95.94 141 ILE A N 1
ATOM 1146 C CA . ILE A 1 141 ? 9.883 -11.279 -1.411 1.00 95.94 141 ILE A CA 1
ATOM 1147 C C . ILE A 1 141 ? 10.773 -12.003 -0.398 1.00 95.94 141 ILE A C 1
ATOM 1149 O O . ILE A 1 141 ? 10.430 -12.212 0.769 1.00 95.94 141 ILE A O 1
ATOM 1153 N N . ARG A 1 142 ? 11.983 -12.352 -0.837 1.00 94.12 142 ARG A N 1
ATOM 1154 C CA . ARG A 1 142 ? 12.962 -13.078 -0.018 1.00 94.12 142 ARG A CA 1
ATOM 1155 C C . ARG A 1 142 ? 13.688 -12.149 0.942 1.00 94.12 142 ARG A C 1
ATOM 1157 O O . ARG A 1 142 ? 13.779 -12.451 2.130 1.00 94.12 142 ARG A O 1
ATOM 1164 N N . SER A 1 143 ? 14.185 -11.024 0.432 1.00 93.44 143 SER A N 1
ATOM 1165 C CA . SER A 1 143 ? 14.982 -10.072 1.210 1.00 93.44 143 SER A CA 1
ATOM 1166 C C . SER A 1 143 ? 14.775 -8.646 0.725 1.00 93.44 143 SER A C 1
ATOM 1168 O O . SER A 1 143 ? 14.707 -8.406 -0.478 1.00 93.44 143 SER A O 1
ATOM 1170 N N . LEU A 1 144 ? 14.764 -7.706 1.667 1.00 93.94 144 LEU A N 1
ATOM 1171 C CA . LEU A 1 144 ? 14.951 -6.280 1.412 1.00 93.94 144 LEU A CA 1
ATOM 1172 C C . LEU A 1 144 ? 16.392 -5.916 1.765 1.00 93.94 144 LEU A C 1
ATOM 1174 O O . LEU A 1 144 ? 16.959 -6.497 2.691 1.00 93.94 144 LEU A O 1
ATOM 1178 N N . PHE A 1 145 ? 16.988 -4.976 1.044 1.00 91.25 145 PHE A N 1
ATOM 1179 C CA . PHE A 1 145 ? 18.317 -4.470 1.361 1.00 91.25 145 PHE A CA 1
ATOM 1180 C C . PHE A 1 145 ? 18.383 -2.962 1.154 1.00 91.25 145 PHE A C 1
ATOM 1182 O O . PHE A 1 145 ? 17.879 -2.405 0.179 1.00 91.25 145 PHE A O 1
ATOM 1189 N N . ASP A 1 146 ? 19.014 -2.307 2.115 1.00 89.62 146 ASP A N 1
ATOM 1190 C CA . ASP A 1 146 ? 19.364 -0.901 2.045 1.00 89.62 146 ASP A CA 1
ATOM 1191 C C . ASP A 1 146 ? 20.648 -0.757 1.209 1.00 89.62 146 ASP A C 1
ATOM 1193 O O . ASP A 1 146 ? 21.609 -1.502 1.409 1.00 89.62 146 ASP A O 1
ATOM 1197 N N . ILE A 1 147 ? 20.657 0.185 0.261 1.00 87.44 147 ILE A N 1
ATOM 1198 C CA . ILE A 1 147 ? 21.856 0.550 -0.493 1.00 87.44 147 ILE A CA 1
ATOM 1199 C C . ILE A 1 147 ? 22.299 1.941 -0.037 1.00 87.44 147 ILE A C 1
ATOM 1201 O O . ILE A 1 147 ? 21.669 2.950 -0.366 1.00 87.44 147 ILE A O 1
ATOM 1205 N N . ALA A 1 148 ? 23.390 1.996 0.724 1.00 72.00 148 ALA A N 1
ATOM 1206 C CA . ALA A 1 148 ? 24.062 3.241 1.070 1.00 72.00 148 ALA A CA 1
ATOM 1207 C C . ALA A 1 148 ? 25.118 3.560 0.001 1.00 72.00 148 ALA A C 1
ATOM 1209 O O . ALA A 1 148 ? 26.053 2.784 -0.203 1.00 72.00 148 ALA A O 1
ATOM 1210 N N . SER A 1 149 ? 24.978 4.686 -0.698 1.00 63.81 149 SER A N 1
ATOM 1211 C CA . SER A 1 149 ? 26.013 5.187 -1.604 1.00 63.81 149 SER A CA 1
ATOM 1212 C C . SER A 1 149 ? 27.075 5.954 -0.820 1.00 63.81 149 SER A C 1
ATOM 1214 O O . SER A 1 149 ? 26.759 6.756 0.053 1.00 63.81 149 SER A O 1
ATOM 1216 N N . SER A 1 150 ? 28.350 5.761 -1.156 1.00 57.50 150 SER A N 1
ATOM 1217 C CA . SER A 1 150 ? 29.470 6.504 -0.558 1.00 57.50 150 SER A CA 1
ATOM 1218 C C . SER A 1 150 ? 29.571 7.966 -1.029 1.00 57.50 150 SER A C 1
ATOM 1220 O O . SER A 1 150 ? 30.447 8.694 -0.568 1.00 57.50 150 SER A O 1
ATOM 1222 N N . SER A 1 151 ? 28.707 8.402 -1.951 1.00 58.03 151 SER A N 1
ATOM 1223 C CA . SER A 1 151 ? 28.574 9.784 -2.421 1.00 58.03 151 SER A CA 1
ATOM 1224 C C . SER A 1 151 ? 27.209 10.362 -2.023 1.00 58.03 151 SER A C 1
ATOM 1226 O O . SER A 1 151 ? 26.185 9.685 -2.099 1.00 58.03 151 SER A O 1
ATOM 1228 N N . CYS A 1 152 ? 27.207 11.623 -1.585 1.00 50.44 152 CYS A N 1
ATOM 1229 C CA . CYS A 1 152 ? 26.094 12.272 -0.882 1.00 50.44 152 CYS A CA 1
ATOM 1230 C C . CYS A 1 152 ? 24.795 12.480 -1.688 1.00 50.44 152 CYS A C 1
ATOM 1232 O O . CYS A 1 152 ? 23.777 12.800 -1.080 1.00 50.44 152 CYS A O 1
ATOM 1234 N N . ASP A 1 153 ? 24.795 12.274 -3.008 1.00 55.50 153 ASP A N 1
ATOM 1235 C CA . ASP A 1 153 ? 23.652 12.598 -3.881 1.00 55.50 153 ASP A CA 1
ATOM 1236 C C . ASP A 1 153 ? 22.817 11.366 -4.299 1.00 55.50 153 ASP A C 1
ATOM 1238 O O . ASP A 1 153 ? 21.823 11.484 -5.015 1.00 55.50 153 ASP A O 1
ATOM 1242 N N . GLU A 1 154 ? 23.190 10.164 -3.845 1.00 59.22 154 GLU A N 1
ATOM 1243 C CA . GLU A 1 154 ? 22.567 8.885 -4.231 1.00 59.22 154 GLU A CA 1
ATOM 1244 C C . GLU A 1 154 ? 21.885 8.141 -3.054 1.00 59.22 154 GLU A C 1
ATOM 1246 O O . GLU A 1 154 ? 21.542 6.962 -3.171 1.00 59.22 154 GLU A O 1
ATOM 1251 N N . ASN A 1 155 ? 21.617 8.845 -1.946 1.00 64.88 155 ASN A N 1
ATOM 1252 C CA . ASN A 1 155 ? 21.297 8.283 -0.622 1.00 64.88 155 ASN A CA 1
ATOM 1253 C C . ASN A 1 155 ? 19.917 7.605 -0.453 1.00 64.88 155 ASN A C 1
ATOM 1255 O O . ASN A 1 155 ? 19.633 7.041 0.606 1.00 64.88 155 ASN A O 1
ATOM 1259 N N . GLU A 1 156 ? 19.063 7.595 -1.476 1.00 80.94 156 GLU A N 1
ATOM 1260 C CA . GLU A 1 156 ? 17.679 7.096 -1.374 1.00 80.94 156 GLU A CA 1
ATOM 1261 C C . GLU A 1 156 ? 17.426 5.799 -2.147 1.00 80.94 156 GLU A C 1
ATOM 1263 O O . GLU A 1 156 ? 16.328 5.556 -2.651 1.00 80.94 156 GLU A O 1
ATOM 1268 N N . GLN A 1 157 ? 18.452 4.955 -2.255 1.00 90.00 157 GLN A N 1
ATOM 1269 C CA . GLN A 1 157 ? 18.365 3.674 -2.948 1.00 90.00 157 GLN A CA 1
ATOM 1270 C C . GLN A 1 157 ? 18.117 2.508 -1.998 1.00 90.00 157 GLN A C 1
ATOM 1272 O O . GLN A 1 157 ? 18.723 2.387 -0.933 1.00 90.00 157 GLN A O 1
ATOM 1277 N N . PHE A 1 158 ? 17.241 1.610 -2.416 1.00 92.94 158 PHE A N 1
ATOM 1278 C CA . PHE A 1 158 ? 17.023 0.330 -1.767 1.00 92.94 158 PHE A CA 1
ATOM 1279 C C . PHE A 1 158 ? 16.764 -0.726 -2.831 1.00 92.94 158 PHE A C 1
ATOM 1281 O O . PHE A 1 158 ? 16.483 -0.415 -3.991 1.00 92.94 158 PHE A O 1
ATOM 1288 N N . GLY A 1 159 ? 16.839 -1.987 -2.445 1.00 93.06 159 GLY A N 1
ATOM 1289 C CA . GLY A 1 159 ? 16.446 -3.063 -3.328 1.00 93.06 159 GLY A CA 1
ATOM 1290 C C . GLY A 1 159 ? 15.739 -4.190 -2.609 1.00 93.06 159 GLY A C 1
ATOM 1291 O O . GLY A 1 159 ? 15.631 -4.232 -1.382 1.00 93.06 159 GLY A O 1
ATOM 1292 N N . MET A 1 160 ? 15.213 -5.094 -3.420 1.00 95.06 160 MET A N 1
ATOM 1293 C CA . MET A 1 160 ? 14.555 -6.302 -2.963 1.00 95.06 160 MET A CA 1
ATOM 1294 C C . MET A 1 160 ? 14.885 -7.466 -3.887 1.00 95.06 160 MET A C 1
ATOM 1296 O O . MET A 1 160 ? 14.989 -7.308 -5.104 1.00 95.06 160 MET A O 1
ATOM 1300 N N . LEU A 1 161 ? 15.048 -8.643 -3.294 1.00 95.88 161 LEU A N 1
ATOM 1301 C CA . LEU A 1 161 ? 15.135 -9.907 -4.008 1.00 95.88 161 LEU A CA 1
ATOM 1302 C C . LEU A 1 161 ? 13.761 -10.566 -3.957 1.00 95.88 161 LEU A C 1
ATOM 1304 O O . LEU A 1 161 ? 13.274 -10.883 -2.869 1.00 95.88 161 LEU A O 1
ATOM 1308 N N . CYS A 1 162 ? 13.154 -10.783 -5.118 1.00 95.44 162 CYS A N 1
ATOM 1309 C CA . CYS A 1 162 ? 11.826 -11.379 -5.226 1.00 95.44 162 CYS A CA 1
ATOM 1310 C C . CYS A 1 162 ? 11.762 -12.417 -6.349 1.00 95.44 162 CYS A C 1
ATOM 1312 O O . CYS A 1 162 ? 12.635 -12.462 -7.216 1.00 95.44 162 CYS A O 1
ATOM 1314 N N . SER A 1 163 ? 10.751 -13.281 -6.302 1.00 94.56 163 SER A N 1
ATOM 1315 C CA . SER A 1 163 ? 10.411 -14.186 -7.400 1.00 94.56 163 SER A CA 1
ATOM 1316 C C . SER A 1 163 ? 9.326 -13.547 -8.260 1.00 94.56 163 SER A C 1
ATOM 1318 O O . SER A 1 163 ? 8.305 -13.118 -7.734 1.00 94.56 163 SER A O 1
ATOM 1320 N N . ILE A 1 164 ? 9.535 -13.470 -9.572 1.00 91.25 164 ILE A N 1
ATOM 1321 C CA . ILE A 1 164 ? 8.521 -13.012 -10.527 1.00 91.25 164 ILE A CA 1
ATOM 1322 C C . ILE A 1 164 ? 8.530 -13.993 -11.697 1.00 91.25 164 ILE A C 1
ATOM 1324 O O . ILE A 1 164 ? 9.593 -14.295 -12.240 1.00 91.25 164 ILE A O 1
ATOM 1328 N N . ASP A 1 165 ? 7.364 -14.525 -12.063 1.00 87.88 165 ASP A N 1
ATOM 1329 C CA . ASP A 1 165 ? 7.213 -15.548 -13.113 1.00 87.88 165 ASP A CA 1
ATOM 1330 C C . ASP A 1 165 ? 8.087 -16.801 -12.881 1.00 87.88 165 ASP A C 1
ATOM 1332 O O . ASP A 1 165 ? 8.601 -17.414 -13.817 1.00 87.88 165 ASP A O 1
ATOM 1336 N N . GLY A 1 166 ? 8.320 -17.160 -11.613 1.00 87.12 166 GLY A N 1
ATOM 1337 C CA . GLY A 1 166 ? 9.187 -18.279 -11.221 1.00 87.12 166 GLY A CA 1
ATOM 1338 C C . GLY A 1 166 ? 10.693 -18.006 -11.337 1.00 87.12 166 GLY A C 1
ATOM 1339 O O . GLY A 1 166 ? 11.497 -18.901 -11.075 1.00 87.12 166 GLY A O 1
ATOM 1340 N N . GLN A 1 167 ? 11.096 -16.786 -11.700 1.00 90.94 167 GLN A N 1
ATOM 1341 C CA . GLN A 1 167 ? 12.496 -16.375 -11.790 1.00 90.94 167 GLN A CA 1
ATOM 1342 C C . GLN A 1 167 ? 12.859 -15.428 -10.648 1.00 90.94 167 GLN A C 1
ATOM 1344 O O . GLN A 1 167 ? 12.136 -14.479 -10.347 1.00 90.94 167 GLN A O 1
ATOM 1349 N N . ALA A 1 168 ? 14.016 -15.658 -10.026 1.00 93.06 168 ALA A N 1
ATOM 1350 C CA . ALA A 1 168 ? 14.550 -14.736 -9.034 1.00 93.06 168 ALA A CA 1
ATOM 1351 C C . ALA A 1 168 ? 15.040 -13.455 -9.726 1.00 93.06 168 ALA A C 1
ATOM 1353 O O . ALA A 1 168 ? 15.909 -13.514 -10.596 1.00 93.06 168 ALA A O 1
ATOM 1354 N N . ARG A 1 169 ? 14.500 -12.304 -9.319 1.00 94.12 169 ARG A N 1
ATOM 1355 C CA . ARG A 1 169 ? 14.861 -10.978 -9.831 1.00 94.12 169 ARG A CA 1
ATOM 1356 C C . ARG A 1 169 ? 15.336 -10.083 -8.693 1.00 94.12 169 ARG A C 1
ATOM 1358 O O . ARG A 1 169 ? 14.735 -10.038 -7.615 1.00 94.12 169 ARG A O 1
ATOM 1365 N N . GLN A 1 170 ? 16.418 -9.352 -8.949 1.00 94.88 170 GLN A N 1
ATOM 1366 C CA . GLN A 1 170 ? 16.925 -8.324 -8.048 1.00 94.88 170 GLN A CA 1
ATOM 1367 C C . GLN A 1 170 ? 16.423 -6.961 -8.521 1.00 94.88 170 GLN A C 1
ATOM 1369 O O . GLN A 1 170 ? 16.862 -6.432 -9.541 1.00 94.88 170 GLN A O 1
ATOM 1374 N N . LEU A 1 171 ? 15.497 -6.382 -7.766 1.00 95.19 171 LEU A N 1
ATOM 1375 C CA . LEU A 1 171 ? 14.936 -5.075 -8.070 1.00 95.19 171 LEU A CA 1
ATOM 1376 C C . LEU A 1 171 ? 15.661 -4.007 -7.264 1.00 95.19 171 LEU A C 1
ATOM 1378 O O . LEU A 1 171 ? 15.847 -4.159 -6.058 1.00 95.19 171 LEU A O 1
ATOM 1382 N N . ILE A 1 172 ? 16.056 -2.925 -7.929 1.00 94.12 172 ILE A N 1
ATOM 1383 C CA . ILE A 1 172 ? 16.703 -1.779 -7.290 1.00 94.12 172 ILE A CA 1
ATOM 1384 C C . ILE A 1 172 ? 15.890 -0.538 -7.618 1.00 94.12 172 ILE A C 1
ATOM 1386 O O . ILE A 1 172 ? 15.603 -0.263 -8.787 1.00 94.12 172 ILE A O 1
ATOM 1390 N N . PHE A 1 173 ? 15.546 0.218 -6.584 1.00 93.31 173 PHE A N 1
ATOM 1391 C CA . PHE A 1 173 ? 14.725 1.411 -6.670 1.00 93.31 173 PHE A CA 1
ATOM 1392 C C . PHE A 1 173 ? 15.406 2.589 -5.988 1.00 93.31 173 PHE A C 1
ATOM 1394 O O . PHE A 1 173 ? 16.116 2.435 -4.996 1.00 93.31 173 PHE A O 1
ATOM 1401 N N . ARG A 1 174 ? 15.125 3.782 -6.500 1.00 91.19 174 ARG A N 1
ATOM 1402 C CA . ARG A 1 174 ? 15.340 5.050 -5.805 1.00 91.19 174 ARG A CA 1
ATOM 1403 C C . ARG A 1 174 ? 13.991 5.642 -5.431 1.00 91.19 174 ARG A C 1
ATOM 1405 O O . ARG A 1 174 ? 13.069 5.581 -6.247 1.00 91.19 174 ARG A O 1
ATOM 1412 N N . VAL A 1 175 ? 13.866 6.221 -4.243 1.00 90.31 175 VAL A N 1
ATOM 1413 C CA . VAL A 1 175 ? 12.651 6.963 -3.890 1.00 90.31 175 VAL A CA 1
ATOM 1414 C C . VAL A 1 175 ? 12.599 8.278 -4.668 1.00 90.31 175 VAL A C 1
ATOM 1416 O O . VAL A 1 175 ? 13.615 8.931 -4.876 1.00 90.31 175 VAL A O 1
ATOM 1419 N N . ALA A 1 176 ? 11.430 8.614 -5.212 1.00 86.31 176 ALA A N 1
ATOM 1420 C CA . ALA A 1 176 ? 11.243 9.840 -5.973 1.00 86.31 176 ALA A CA 1
ATOM 1421 C C . ALA A 1 176 ? 10.652 10.932 -5.079 1.00 86.31 176 ALA A C 1
ATOM 1423 O O . ALA A 1 176 ? 9.604 10.728 -4.463 1.00 86.31 176 ALA A O 1
ATOM 1424 N N . ASP A 1 177 ? 11.259 12.118 -5.098 1.00 74.69 177 ASP A N 1
ATOM 1425 C CA . ASP A 1 177 ? 10.672 13.302 -4.482 1.00 74.69 177 ASP A CA 1
ATOM 1426 C C . ASP A 1 177 ? 9.340 13.666 -5.145 1.00 74.69 177 ASP A C 1
ATOM 1428 O O . ASP A 1 177 ? 9.238 13.846 -6.364 1.00 74.69 177 ASP A O 1
ATOM 1432 N N . ASN A 1 178 ? 8.311 13.859 -4.320 1.00 58.78 178 ASN A N 1
ATOM 1433 C CA . ASN A 1 178 ? 6.966 14.238 -4.764 1.00 58.78 178 ASN A CA 1
ATOM 1434 C C . ASN A 1 178 ? 6.912 15.609 -5.477 1.00 58.78 178 ASN A C 1
ATOM 1436 O O . ASN A 1 178 ? 5.900 15.932 -6.101 1.00 58.78 178 ASN A O 1
ATOM 1440 N N . ASN A 1 179 ? 7.996 16.393 -5.439 1.00 48.69 179 ASN A N 1
ATOM 1441 C CA . ASN A 1 179 ? 8.094 17.725 -6.043 1.00 48.69 179 ASN A CA 1
ATOM 1442 C C . ASN A 1 179 ? 8.248 17.712 -7.578 1.00 48.69 179 ASN A C 1
ATOM 1444 O O . ASN A 1 179 ? 8.047 18.746 -8.208 1.00 48.69 179 ASN A O 1
ATOM 1448 N N . ASN A 1 180 ? 8.546 16.562 -8.196 1.00 43.12 180 ASN A N 1
ATOM 1449 C CA . ASN A 1 180 ? 8.872 16.460 -9.628 1.00 43.12 180 ASN A CA 1
ATOM 1450 C C . ASN A 1 180 ? 7.784 15.803 -10.497 1.00 43.12 180 ASN A C 1
ATOM 1452 O O . ASN A 1 180 ? 8.072 15.276 -11.572 1.00 43.12 180 ASN A O 1
ATOM 1456 N N . MET A 1 181 ? 6.508 15.857 -10.095 1.00 44.94 181 MET A N 1
ATOM 1457 C CA . MET A 1 181 ? 5.413 15.402 -10.970 1.00 44.94 181 MET A CA 1
ATOM 1458 C C . MET A 1 181 ? 5.009 16.433 -12.049 1.00 44.94 181 MET A C 1
ATOM 1460 O O . MET A 1 181 ? 3.899 16.384 -12.574 1.00 44.94 181 MET A O 1
ATOM 1464 N N . SER A 1 182 ? 5.906 17.350 -12.420 1.00 38.94 182 SER A N 1
ATOM 1465 C CA . SER A 1 182 ? 5.880 18.092 -13.685 1.00 38.94 182 SER A CA 1
ATOM 1466 C C . SER A 1 182 ? 6.927 17.486 -14.626 1.00 38.94 182 SER A C 1
ATOM 1468 O O . SER A 1 182 ? 8.063 17.938 -14.727 1.00 38.94 182 SER A O 1
ATOM 1470 N N . ILE A 1 183 ? 6.556 16.413 -15.330 1.00 43.75 183 ILE A N 1
ATOM 1471 C CA . ILE A 1 183 ? 7.415 15.806 -16.355 1.00 43.75 183 ILE A CA 1
ATOM 1472 C C . ILE A 1 183 ? 7.478 16.759 -17.559 1.00 43.75 183 ILE A C 1
ATOM 1474 O O . ILE A 1 183 ? 6.710 16.638 -18.515 1.00 43.75 183 ILE A O 1
ATOM 1478 N N . SER A 1 184 ? 8.405 17.714 -17.509 1.00 33.25 184 SER A N 1
ATOM 1479 C CA . SER A 1 184 ? 8.911 18.412 -18.686 1.00 33.25 184 SER A CA 1
ATOM 1480 C C . SER A 1 184 ? 9.902 17.491 -19.386 1.00 33.25 184 SER A C 1
ATOM 1482 O O . SER A 1 184 ? 10.988 17.204 -18.886 1.00 33.25 184 SER A O 1
ATOM 1484 N N . ARG A 1 185 ? 9.522 16.994 -20.564 1.00 46.34 185 ARG A N 1
ATOM 1485 C CA . ARG A 1 185 ? 10.483 16.436 -21.516 1.00 46.34 185 ARG A CA 1
ATOM 1486 C C . ARG A 1 185 ? 11.318 17.584 -22.084 1.00 46.34 185 ARG A C 1
ATOM 1488 O O . ARG A 1 185 ? 10.878 18.247 -23.015 1.00 46.34 185 ARG A O 1
ATOM 1495 N N . SER A 1 186 ? 12.525 17.768 -21.579 1.00 33.53 186 SER A N 1
ATOM 1496 C CA . SER A 1 186 ? 13.600 18.464 -22.294 1.00 33.53 186 SER A CA 1
ATOM 1497 C C . SER A 1 186 ? 14.909 17.815 -21.858 1.00 33.53 186 SER A C 1
ATOM 1499 O O . SER A 1 186 ? 15.259 17.849 -20.688 1.00 33.53 186 SER A O 1
ATOM 1501 N N . HIS A 1 187 ? 15.435 16.922 -22.691 1.00 32.94 187 HIS A N 1
ATOM 1502 C CA . HIS A 1 187 ? 16.623 17.201 -23.496 1.00 32.94 187 HIS A CA 1
ATOM 1503 C C . HIS A 1 187 ? 17.872 17.473 -22.649 1.00 32.94 187 HIS A C 1
ATOM 1505 O O . HIS A 1 187 ? 17.967 18.473 -21.950 1.00 32.94 187 HIS A O 1
ATOM 1511 N N . LEU A 1 188 ? 18.837 16.559 -22.793 1.00 42.88 188 LEU A N 1
ATOM 1512 C CA . LEU A 1 188 ? 20.264 16.844 -22.697 1.00 42.88 188 LEU A CA 1
ATOM 1513 C C . LEU A 1 188 ? 20.568 18.249 -23.229 1.00 42.88 188 LEU A C 1
ATOM 1515 O O . LEU A 1 188 ? 20.319 18.478 -24.410 1.00 42.88 188 LEU A O 1
ATOM 1519 N N . THR A 1 189 ? 21.141 19.113 -22.394 1.00 32.72 189 THR A N 1
ATOM 1520 C CA . THR A 1 189 ? 22.204 20.064 -22.755 1.00 32.72 189 THR A CA 1
ATOM 1521 C C . THR A 1 189 ? 22.860 20.590 -21.482 1.00 32.72 189 THR A C 1
ATOM 1523 O O . THR A 1 189 ? 22.181 20.888 -20.502 1.00 32.72 189 THR A O 1
ATOM 1526 N N . ASP A 1 190 ? 24.182 20.679 -21.538 1.00 34.97 190 ASP A N 1
ATOM 1527 C CA . ASP A 1 190 ? 25.101 21.160 -20.516 1.00 34.97 190 ASP A CA 1
ATOM 1528 C C . ASP A 1 190 ? 24.795 22.553 -19.943 1.00 34.97 190 ASP A C 1
ATOM 1530 O O . ASP A 1 190 ? 24.230 23.416 -20.612 1.00 34.97 190 ASP A O 1
ATOM 1534 N N . SER A 1 191 ? 25.394 22.776 -18.767 1.00 29.88 191 SER A N 1
ATOM 1535 C CA . SER A 1 191 ? 25.869 24.054 -18.204 1.00 29.88 191 SER A CA 1
ATOM 1536 C C . SER A 1 191 ? 25.074 24.653 -17.039 1.00 29.88 191 SER A C 1
ATOM 1538 O O . SER A 1 191 ? 24.006 25.232 -17.189 1.00 29.88 191 SER A O 1
ATOM 1540 N N . MET A 1 192 ? 25.704 24.547 -15.863 1.00 34.25 192 MET A N 1
ATOM 1541 C CA . MET A 1 192 ? 25.974 25.621 -14.894 1.00 34.25 192 MET A CA 1
ATOM 1542 C C . MET A 1 192 ? 25.065 26.866 -14.926 1.00 34.25 192 MET A C 1
ATOM 1544 O O . MET A 1 192 ? 25.153 27.660 -15.857 1.00 34.25 192 MET A O 1
ATOM 1548 N N . THR A 1 193 ? 24.349 27.145 -13.827 1.00 31.08 193 THR A N 1
ATOM 1549 C CA . THR A 1 193 ? 24.507 28.378 -13.011 1.00 31.08 193 THR A CA 1
ATOM 1550 C C . THR A 1 193 ? 23.545 28.431 -11.807 1.00 31.08 193 THR A C 1
ATOM 1552 O O . THR A 1 193 ? 22.331 28.389 -11.943 1.00 31.08 193 THR A O 1
ATOM 1555 N N . SER A 1 194 ? 24.155 28.525 -10.623 1.00 30.52 194 SER A N 1
ATOM 1556 C CA . SER A 1 194 ? 23.839 29.349 -9.442 1.00 30.52 194 SER A CA 1
ATOM 1557 C C . SER A 1 194 ? 22.396 29.595 -8.953 1.00 30.52 194 SER A C 1
ATOM 1559 O O . SER A 1 194 ? 21.651 30.386 -9.515 1.00 30.52 194 SER A O 1
ATOM 1561 N N . LEU A 1 195 ? 22.141 29.042 -7.756 1.00 35.75 195 LEU A N 1
ATOM 1562 C CA . LEU A 1 195 ? 21.626 29.674 -6.522 1.00 35.75 195 LEU A CA 1
ATOM 1563 C C . LEU A 1 195 ? 20.541 30.763 -6.622 1.00 35.75 195 LEU A C 1
ATOM 1565 O O . LEU A 1 195 ? 20.806 31.874 -7.072 1.00 35.75 195 LEU A O 1
ATOM 1569 N N . THR A 1 196 ? 19.412 30.540 -5.937 1.00 29.83 196 THR A N 1
ATOM 1570 C CA . THR A 1 196 ? 18.795 31.572 -5.078 1.00 29.83 196 THR A CA 1
ATOM 1571 C C . THR A 1 196 ? 17.793 30.988 -4.065 1.00 29.83 196 THR A C 1
ATOM 1573 O O . THR A 1 196 ? 16.815 30.350 -4.431 1.00 29.83 196 THR A O 1
ATOM 1576 N N . SER A 1 197 ? 18.055 31.306 -2.790 1.00 30.81 197 SER A N 1
ATOM 1577 C CA . SER A 1 197 ? 17.093 31.729 -1.750 1.00 30.81 197 SER A CA 1
ATOM 1578 C C . SER A 1 197 ? 16.250 30.710 -0.969 1.00 30.81 197 SER A C 1
ATOM 1580 O O . SER A 1 197 ? 15.303 30.110 -1.464 1.00 30.81 197 SER A O 1
ATOM 1582 N N . LEU A 1 198 ? 16.534 30.680 0.340 1.00 36.81 198 LEU A N 1
ATOM 1583 C CA . LEU A 1 198 ? 15.693 30.180 1.427 1.00 36.81 198 LEU A CA 1
ATOM 1584 C C . LEU A 1 198 ? 14.267 30.757 1.389 1.00 36.81 198 LEU A C 1
ATOM 1586 O O . LEU A 1 198 ? 14.088 31.963 1.230 1.00 36.81 198 LEU A O 1
ATOM 1590 N N . SER A 1 199 ? 13.274 29.935 1.731 1.00 31.50 199 SER A N 1
ATOM 1591 C CA . SER A 1 199 ? 12.488 30.052 2.977 1.00 31.50 199 SER A CA 1
ATOM 1592 C C . SER A 1 199 ? 11.165 29.285 2.882 1.00 31.50 199 SER A C 1
ATOM 1594 O O . SER A 1 199 ? 10.557 29.200 1.821 1.00 31.50 199 SER A O 1
ATOM 1596 N N . THR A 1 200 ? 10.680 28.859 4.052 1.00 29.31 200 THR A N 1
ATOM 1597 C CA . THR A 1 200 ? 9.267 28.576 4.374 1.00 29.31 200 THR A CA 1
ATOM 1598 C C . THR A 1 200 ? 8.872 27.098 4.430 1.00 29.31 200 THR A C 1
ATOM 1600 O O . THR A 1 200 ? 8.507 26.468 3.446 1.00 29.31 200 THR A O 1
ATOM 1603 N N . ILE A 1 201 ? 8.938 26.581 5.662 1.00 44.53 201 ILE A N 1
ATOM 1604 C CA . ILE A 1 201 ? 7.966 25.699 6.328 1.00 44.53 201 ILE A CA 1
ATOM 1605 C C . ILE A 1 201 ? 7.010 24.986 5.365 1.00 44.53 201 ILE A C 1
ATOM 1607 O O . ILE A 1 201 ? 5.970 25.520 4.982 1.00 44.53 201 ILE A O 1
ATOM 1611 N N . SER A 1 202 ? 7.313 23.727 5.068 1.00 28.36 202 SER A N 1
ATOM 1612 C CA . SER A 1 202 ? 6.286 22.783 4.662 1.00 28.36 202 SER A CA 1
ATOM 1613 C C . SER A 1 202 ? 6.557 21.429 5.305 1.00 28.36 202 SER A C 1
ATOM 1615 O O . SER A 1 202 ? 7.602 20.814 5.117 1.00 28.36 202 SER A O 1
ATOM 1617 N N . SER A 1 203 ? 5.600 20.968 6.105 1.00 36.03 203 SER A N 1
ATOM 1618 C CA . SER A 1 203 ? 5.399 19.549 6.364 1.00 36.03 203 SER A CA 1
ATOM 1619 C C . SER A 1 203 ? 4.964 18.910 5.043 1.00 36.03 203 SER A C 1
ATOM 1621 O O . SER A 1 203 ? 3.773 18.731 4.782 1.00 36.03 203 SER A O 1
ATOM 1623 N N . LEU A 1 204 ? 5.924 18.681 4.156 1.00 36.03 204 LEU A N 1
ATOM 1624 C CA . LEU A 1 204 ? 5.734 17.927 2.932 1.00 36.03 204 LEU A CA 1
ATOM 1625 C C . LEU A 1 204 ? 6.096 16.480 3.256 1.00 36.03 204 LEU A C 1
ATOM 1627 O O . LEU A 1 204 ? 7.180 16.210 3.767 1.00 36.03 204 LEU A O 1
ATOM 1631 N N . ASN A 1 205 ? 5.167 15.560 3.003 1.00 44.97 205 ASN A N 1
ATOM 1632 C CA . ASN A 1 205 ? 5.381 14.119 3.113 1.00 44.97 205 ASN A CA 1
ATOM 1633 C C . ASN A 1 205 ? 6.455 13.688 2.096 1.00 44.97 205 ASN A C 1
ATOM 1635 O O . ASN A 1 205 ? 6.141 13.232 0.993 1.00 44.97 205 ASN A O 1
ATOM 1639 N N . HIS A 1 206 ? 7.723 13.893 2.443 1.00 49.62 206 HIS A N 1
ATOM 1640 C CA . HIS A 1 206 ? 8.851 13.230 1.815 1.00 49.62 206 HIS A CA 1
ATOM 1641 C C . HIS A 1 206 ? 8.841 11.799 2.340 1.00 49.62 206 HIS A C 1
ATOM 1643 O O . HIS A 1 206 ? 9.125 11.576 3.516 1.00 49.62 206 HIS A O 1
ATOM 1649 N N . THR A 1 207 ? 8.468 10.835 1.499 1.00 60.09 207 THR A N 1
ATOM 1650 C CA . THR A 1 207 ? 8.620 9.428 1.867 1.00 60.09 207 THR A CA 1
ATOM 1651 C C . THR A 1 207 ? 10.101 9.108 1.825 1.00 60.09 207 THR A C 1
ATOM 1653 O O . THR A 1 207 ? 10.649 8.898 0.750 1.00 60.09 207 THR A O 1
ATOM 1656 N N . SER A 1 208 ? 10.769 9.124 2.974 1.00 80.56 208 SER A N 1
ATOM 1657 C CA . SER A 1 208 ? 12.172 8.718 3.051 1.00 80.56 208 SER A CA 1
ATOM 1658 C C . SER A 1 208 ? 12.288 7.239 2.672 1.00 80.56 208 SER A C 1
ATOM 1660 O O . SER A 1 208 ? 11.413 6.436 2.996 1.00 80.56 208 SER A O 1
ATOM 1662 N N . LYS A 1 209 ? 13.395 6.834 2.049 1.00 86.00 209 LYS A N 1
ATOM 1663 C CA . LYS A 1 209 ? 13.770 5.417 1.883 1.00 86.00 209 LYS A CA 1
ATOM 1664 C C . LYS A 1 209 ? 13.554 4.583 3.152 1.00 86.00 209 LYS A C 1
ATOM 1666 O O . LYS A 1 209 ? 13.089 3.447 3.059 1.00 86.00 209 LYS A O 1
ATOM 1671 N N . THR A 1 210 ? 13.838 5.150 4.325 1.00 86.69 210 THR A N 1
ATOM 1672 C CA . THR A 1 210 ? 13.614 4.491 5.619 1.00 86.69 210 THR A CA 1
ATOM 1673 C C . THR A 1 210 ? 12.137 4.186 5.854 1.00 86.69 210 THR A C 1
ATOM 1675 O O . THR A 1 210 ? 11.810 3.102 6.325 1.00 86.69 210 THR A O 1
ATOM 1678 N N . GLU A 1 211 ? 11.236 5.097 5.479 1.00 89.06 211 GLU A N 1
ATOM 1679 C CA . GLU A 1 211 ? 9.789 4.882 5.564 1.00 89.06 211 GLU A CA 1
ATOM 1680 C C . GLU A 1 211 ? 9.360 3.735 4.642 1.00 89.06 211 GLU A C 1
ATOM 1682 O O . GLU A 1 211 ? 8.660 2.822 5.079 1.00 89.06 211 GLU A O 1
ATOM 1687 N N . VAL A 1 212 ? 9.833 3.730 3.390 1.00 90.81 212 VAL A N 1
ATOM 1688 C CA . VAL A 1 212 ? 9.518 2.661 2.427 1.00 90.81 212 VAL A CA 1
ATOM 1689 C C . VAL A 1 212 ? 9.947 1.300 2.972 1.00 90.81 212 VAL A C 1
ATOM 1691 O O . VAL A 1 212 ? 9.144 0.367 3.029 1.00 90.81 212 VAL A O 1
ATOM 1694 N N . LEU A 1 213 ? 11.200 1.196 3.419 1.00 91.94 213 LEU A N 1
ATOM 1695 C CA . LEU A 1 213 ? 11.754 -0.033 3.981 1.00 91.94 213 LEU A CA 1
ATOM 1696 C C . LEU A 1 213 ? 11.013 -0.468 5.247 1.00 91.94 213 LEU A C 1
ATOM 1698 O O . LEU A 1 213 ? 10.719 -1.652 5.390 1.00 91.94 213 LEU A O 1
ATOM 1702 N N . GLN A 1 214 ? 10.661 0.466 6.132 1.00 92.12 214 GLN A N 1
ATOM 1703 C CA . GLN A 1 214 ? 9.913 0.169 7.352 1.00 92.12 214 GLN A CA 1
ATOM 1704 C C . GLN A 1 214 ? 8.521 -0.388 7.041 1.00 92.12 214 GLN A C 1
ATOM 1706 O O . GLN A 1 214 ? 8.120 -1.394 7.628 1.00 92.12 214 GLN A O 1
ATOM 1711 N N . HIS A 1 215 ? 7.788 0.232 6.114 1.00 93.44 215 HIS A N 1
ATOM 1712 C CA . HIS A 1 215 ? 6.459 -0.231 5.719 1.00 93.44 215 HIS A CA 1
ATOM 1713 C C . HIS A 1 215 ? 6.506 -1.600 5.035 1.00 93.44 215 HIS A C 1
ATOM 1715 O O . HIS A 1 215 ? 5.708 -2.472 5.379 1.00 93.44 215 HIS A O 1
ATOM 1721 N N . LEU A 1 216 ? 7.456 -1.812 4.117 1.00 93.56 216 LEU A N 1
ATOM 1722 C CA . LEU A 1 216 ? 7.636 -3.103 3.449 1.00 93.56 216 LEU A CA 1
ATOM 1723 C C . LEU A 1 216 ? 8.037 -4.199 4.442 1.00 93.56 216 LEU A C 1
ATOM 1725 O O . LEU A 1 216 ? 7.424 -5.263 4.457 1.00 93.56 216 LEU A O 1
ATOM 1729 N N . ALA A 1 217 ? 9.025 -3.939 5.302 1.00 92.94 217 ALA A N 1
ATOM 1730 C CA . ALA A 1 217 ? 9.486 -4.905 6.295 1.00 92.94 217 ALA A CA 1
ATOM 1731 C C . ALA A 1 217 ? 8.371 -5.282 7.277 1.00 92.94 217 ALA A C 1
ATOM 1733 O O . ALA A 1 217 ? 8.201 -6.459 7.594 1.00 92.94 217 ALA A O 1
ATOM 1734 N N . LYS A 1 218 ? 7.582 -4.294 7.717 1.00 93.69 218 LYS A N 1
ATOM 1735 C CA . LYS A 1 218 ? 6.423 -4.524 8.579 1.00 93.69 218 LYS A CA 1
ATOM 1736 C C . LYS A 1 218 ? 5.385 -5.415 7.892 1.00 93.69 218 LYS A C 1
ATOM 1738 O O . LYS A 1 218 ? 4.981 -6.409 8.485 1.00 93.69 218 LYS A O 1
ATOM 1743 N N . ALA A 1 219 ? 4.989 -5.090 6.661 1.00 93.38 219 ALA A N 1
ATOM 1744 C CA . ALA A 1 219 ? 3.982 -5.858 5.930 1.00 93.38 219 ALA A CA 1
ATOM 1745 C C . ALA A 1 219 ? 4.432 -7.312 5.689 1.00 93.38 219 ALA A C 1
ATOM 1747 O O . ALA A 1 219 ? 3.688 -8.243 5.979 1.00 93.38 219 ALA A O 1
ATOM 1748 N N . ILE A 1 220 ? 5.689 -7.517 5.270 1.00 93.00 220 ILE A N 1
ATOM 1749 C CA . ILE A 1 220 ? 6.268 -8.859 5.077 1.00 93.00 220 ILE A CA 1
ATOM 1750 C C . ILE A 1 220 ? 6.269 -9.657 6.391 1.00 93.00 220 ILE A C 1
ATOM 1752 O O . ILE A 1 220 ? 5.961 -10.849 6.397 1.00 93.00 220 ILE A O 1
ATOM 1756 N N . ALA A 1 221 ? 6.632 -9.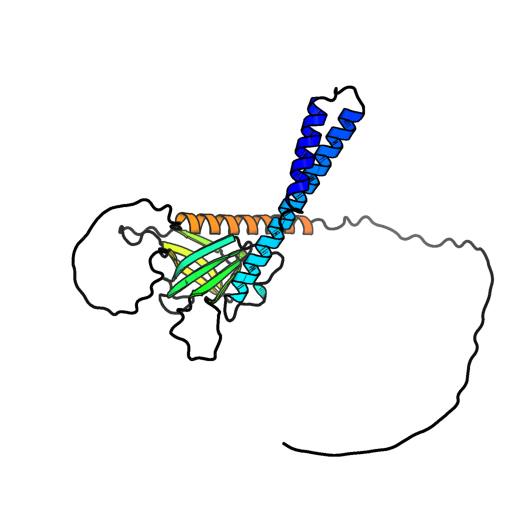027 7.513 1.00 91.69 221 ALA A N 1
ATOM 1757 C CA . ALA A 1 221 ? 6.652 -9.695 8.813 1.00 91.69 221 ALA A CA 1
ATOM 1758 C C . ALA A 1 221 ? 5.242 -10.086 9.289 1.00 91.69 221 ALA A C 1
ATOM 1760 O O . ALA A 1 221 ? 5.057 -11.181 9.824 1.00 91.69 221 ALA A O 1
ATOM 1761 N N . GLU A 1 222 ? 4.252 -9.216 9.077 1.00 91.38 222 GLU A N 1
ATOM 1762 C CA . GLU A 1 222 ? 2.850 -9.481 9.412 1.00 91.38 222 GLU A CA 1
ATOM 1763 C C . GLU A 1 222 ? 2.278 -10.638 8.579 1.00 91.38 222 GLU A C 1
ATOM 1765 O O . GLU A 1 222 ? 1.676 -11.547 9.155 1.00 91.38 222 GLU A O 1
ATOM 1770 N N . GLU A 1 223 ? 2.532 -10.669 7.266 1.00 89.88 223 GLU A N 1
ATOM 1771 C CA . GLU A 1 223 ? 2.094 -11.768 6.395 1.00 89.88 223 GLU A CA 1
ATOM 1772 C C . GLU A 1 223 ? 2.720 -13.106 6.816 1.00 89.88 223 GLU A C 1
ATOM 1774 O O . GLU A 1 223 ? 2.009 -14.091 7.027 1.00 89.88 223 GLU A O 1
ATOM 1779 N N . ARG A 1 224 ? 4.042 -13.139 7.041 1.00 88.94 224 ARG A N 1
ATOM 1780 C CA . ARG A 1 224 ? 4.743 -14.355 7.494 1.00 88.94 224 ARG A CA 1
ATOM 1781 C C . ARG A 1 224 ? 4.212 -14.863 8.841 1.00 88.94 224 ARG A C 1
ATOM 1783 O O . ARG A 1 224 ? 4.070 -16.068 9.021 1.00 88.94 224 ARG A O 1
ATOM 1790 N N . CYS A 1 225 ? 3.872 -13.967 9.771 1.00 85.62 225 CYS A N 1
ATOM 1791 C CA . CYS A 1 225 ? 3.281 -14.339 11.061 1.00 85.62 225 CYS A CA 1
ATOM 1792 C C . CYS A 1 225 ? 1.862 -14.922 10.920 1.00 85.62 225 CYS A C 1
ATOM 1794 O O . CYS A 1 225 ? 1.477 -15.811 11.682 1.00 85.62 225 CYS A O 1
ATOM 1796 N N . LEU A 1 226 ? 1.067 -14.437 9.963 1.00 80.69 226 LEU A N 1
ATOM 1797 C CA . LEU A 1 226 ? -0.272 -14.972 9.689 1.00 80.69 226 LEU A CA 1
ATOM 1798 C C . LEU A 1 226 ? -0.217 -16.368 9.050 1.00 80.69 226 LEU A C 1
ATOM 1800 O O . LEU A 1 226 ? -1.018 -17.235 9.411 1.00 80.69 226 LEU A O 1
ATOM 1804 N N . LEU A 1 227 ? 0.742 -16.602 8.153 1.00 75.31 227 LEU A N 1
ATOM 1805 C CA . LEU A 1 227 ? 0.976 -17.918 7.548 1.00 75.31 227 LEU A CA 1
ATOM 1806 C C . LEU A 1 227 ? 1.388 -18.963 8.598 1.00 75.31 227 LEU A C 1
ATOM 1808 O O . LEU A 1 227 ?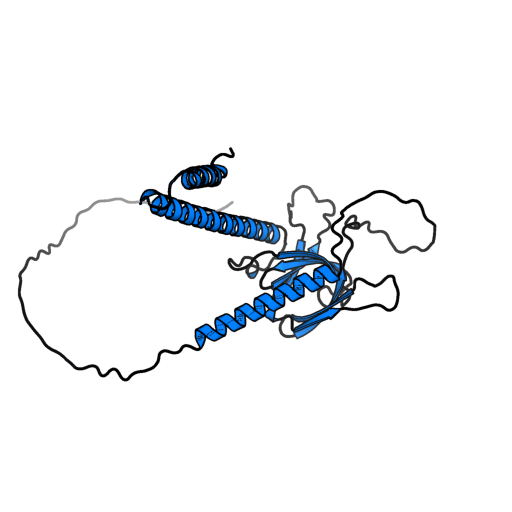 0.875 -20.078 8.604 1.00 75.31 227 LEU A O 1
ATOM 1812 N N . ASP A 1 228 ? 2.230 -18.580 9.558 1.00 76.75 228 ASP A N 1
ATOM 1813 C CA . ASP A 1 228 ? 2.621 -19.467 10.660 1.00 76.75 228 ASP A CA 1
ATOM 1814 C C . ASP A 1 228 ? 1.407 -19.863 11.529 1.00 76.75 228 ASP A C 1
ATOM 1816 O O . ASP A 1 228 ? 1.166 -21.041 11.798 1.00 76.75 228 ASP A O 1
ATOM 1820 N N . LYS A 1 229 ? 0.539 -18.896 11.864 1.00 70.44 229 LYS A N 1
ATOM 1821 C CA . LYS A 1 229 ? -0.700 -19.145 12.630 1.00 70.44 229 LYS A CA 1
ATOM 1822 C C . LYS A 1 229 ? -1.695 -20.057 11.917 1.00 70.44 229 LYS A C 1
ATOM 1824 O O . LYS A 1 229 ? -2.366 -20.842 12.579 1.00 70.44 229 LYS A O 1
ATOM 1829 N N . THR A 1 230 ? -1.829 -19.939 10.600 1.00 68.69 230 THR A N 1
ATOM 1830 C CA . THR A 1 230 ? -2.736 -20.800 9.819 1.00 68.69 230 THR A CA 1
ATOM 1831 C C . THR A 1 230 ? -2.201 -22.228 9.724 1.00 68.69 230 THR A C 1
ATOM 1833 O O . THR A 1 230 ? -2.968 -23.168 9.924 1.00 68.69 230 THR A O 1
ATOM 1836 N N . SER A 1 231 ? -0.883 -22.399 9.576 1.00 64.00 231 SER A N 1
ATOM 1837 C CA . SER A 1 231 ? -0.241 -23.722 9.597 1.00 64.00 231 SER A CA 1
ATOM 1838 C C . SER A 1 231 ? -0.397 -24.456 10.940 1.00 64.00 231 SER A C 1
ATOM 1840 O O . SER A 1 231 ? -0.533 -25.679 10.978 1.00 64.00 231 SER A O 1
ATOM 1842 N N . LEU A 1 232 ? -0.453 -23.723 12.058 1.00 62.56 232 LEU A N 1
ATOM 1843 C CA . LEU A 1 232 ? -0.713 -24.301 13.381 1.00 62.56 232 LEU A CA 1
ATOM 1844 C C . LEU A 1 232 ? -2.148 -24.831 13.529 1.00 62.56 232 LEU A C 1
ATOM 1846 O O . LEU A 1 232 ? -2.372 -25.761 14.300 1.00 62.56 232 LEU A O 1
ATOM 1850 N N . ILE A 1 233 ? -3.115 -24.270 12.799 1.00 58.56 233 ILE A N 1
ATOM 1851 C CA . ILE A 1 233 ? -4.524 -24.687 12.870 1.00 58.56 233 ILE A CA 1
ATOM 1852 C C . ILE A 1 233 ? -4.761 -25.967 12.051 1.00 58.56 233 ILE A C 1
ATOM 1854 O O . ILE A 1 233 ? -5.534 -26.820 12.480 1.00 58.56 233 ILE A O 1
ATOM 1858 N N . GLU A 1 234 ? -4.067 -26.153 10.924 1.00 54.00 234 GLU A N 1
ATOM 1859 C CA . GLU A 1 234 ? -4.199 -27.365 10.092 1.00 54.00 234 GLU A CA 1
ATOM 1860 C C . GLU A 1 234 ? -3.552 -28.620 10.707 1.00 54.00 234 GLU A C 1
ATOM 1862 O O . GLU A 1 234 ? -3.886 -29.737 10.318 1.00 54.00 234 GLU A O 1
ATOM 1867 N N . ASN A 1 235 ? -2.677 -28.468 11.707 1.00 47.38 235 ASN A N 1
ATOM 1868 C CA . ASN A 1 235 ? -1.990 -29.592 12.356 1.00 47.38 235 ASN A CA 1
ATOM 1869 C C . ASN A 1 235 ? -2.767 -30.237 13.523 1.00 47.38 235 ASN A C 1
ATOM 1871 O O . ASN A 1 235 ? -2.260 -31.164 14.156 1.00 47.38 235 ASN A O 1
ATOM 1875 N N . VAL A 1 236 ? -4.005 -29.811 13.800 1.00 48.25 236 VAL A N 1
ATOM 1876 C CA . VAL A 1 236 ? -4.902 -30.509 14.739 1.00 48.25 236 VAL A CA 1
ATOM 1877 C C . VAL A 1 236 ? -5.766 -31.500 13.953 1.00 48.25 236 VAL A C 1
ATOM 1879 O O . VAL A 1 236 ? -6.933 -31.252 13.657 1.00 48.25 236 VAL A O 1
ATOM 1882 N N . GLY A 1 237 ? -5.167 -32.631 13.572 1.00 43.47 237 GLY A N 1
ATOM 1883 C CA . GLY A 1 237 ? -5.911 -33.783 13.058 1.00 43.47 237 GLY A CA 1
ATOM 1884 C C . GLY A 1 237 ? -6.814 -34.385 14.147 1.00 43.47 237 GLY A C 1
ATOM 1885 O O . GLY A 1 237 ? -6.473 -34.305 15.330 1.00 43.47 237 GLY A O 1
ATOM 1886 N N . PRO A 1 238 ? -7.967 -34.984 13.794 1.00 43.12 238 PRO A N 1
ATOM 1887 C CA . PRO A 1 238 ? -8.848 -35.590 14.780 1.00 43.12 238 PRO A CA 1
ATOM 1888 C C . PRO A 1 238 ? -8.148 -36.809 15.389 1.00 43.12 238 PRO A C 1
ATOM 1890 O O . PRO A 1 238 ? -7.690 -37.697 14.666 1.00 43.12 238 PRO A O 1
ATOM 1893 N N . GLU A 1 239 ? -8.065 -36.866 16.718 1.00 40.75 239 GLU A N 1
ATOM 1894 C CA . GLU A 1 239 ? -7.671 -38.089 17.409 1.00 40.75 239 GLU A CA 1
ATOM 1895 C C . GLU A 1 239 ? -8.657 -39.209 17.048 1.00 40.75 239 GLU A C 1
ATOM 1897 O O . GLU A 1 239 ? -9.830 -39.194 17.424 1.00 40.75 239 GLU A O 1
ATOM 1902 N N . ASN A 1 240 ? -8.169 -40.188 16.287 1.00 40.03 240 ASN A N 1
ATOM 1903 C CA . ASN A 1 240 ? -8.879 -41.423 15.991 1.00 40.03 240 ASN A CA 1
ATOM 1904 C C . ASN A 1 240 ? -8.930 -42.295 17.255 1.00 40.03 240 ASN A C 1
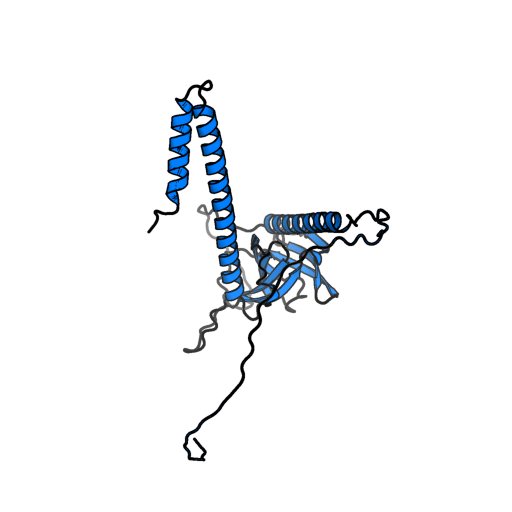ATOM 1906 O O . ASN A 1 240 ? -8.057 -43.132 17.483 1.00 40.03 240 ASN A O 1
ATOM 1910 N N . GLY A 1 241 ? -9.967 -42.115 18.072 1.00 47.22 241 GLY A N 1
ATOM 1911 C CA . GLY A 1 241 ? -10.417 -43.136 19.018 1.00 47.22 241 GLY A CA 1
ATOM 1912 C C . GLY A 1 241 ? -11.212 -44.231 18.286 1.00 47.22 241 GLY A C 1
ATOM 1913 O O . GLY A 1 241 ? -11.957 -43.914 17.354 1.00 47.22 241 GLY A O 1
ATOM 1914 N N . PRO A 1 242 ? -11.093 -45.518 18.660 1.00 42.66 242 PRO A N 1
ATOM 1915 C CA . PRO A 1 242 ? -11.783 -46.592 17.958 1.00 42.66 242 PRO A CA 1
ATOM 1916 C C . PRO A 1 242 ? -13.268 -46.605 18.343 1.00 42.66 242 PRO A C 1
ATOM 1918 O O . PRO A 1 242 ? -13.652 -47.159 19.372 1.00 42.66 242 PRO A O 1
ATOM 1921 N N . PHE A 1 243 ? -14.121 -46.016 17.505 1.00 32.78 243 PHE A N 1
ATOM 1922 C CA . PHE A 1 243 ? -15.563 -46.244 17.565 1.00 32.78 243 PHE A CA 1
ATOM 1923 C C . PHE A 1 243 ? -15.908 -47.533 16.816 1.00 32.78 243 PHE A C 1
ATOM 1925 O O . PHE A 1 243 ? -15.788 -47.629 15.596 1.00 32.78 243 PHE A O 1
ATOM 1932 N N . THR A 1 244 ? -16.347 -48.536 17.569 1.00 39.44 244 THR A N 1
ATOM 1933 C CA . THR A 1 244 ? -17.044 -49.712 17.045 1.00 39.44 244 THR A CA 1
ATOM 1934 C C . THR A 1 244 ? -18.526 -49.362 16.851 1.00 39.44 244 THR A C 1
ATOM 1936 O O . THR A 1 244 ? -19.124 -48.783 17.759 1.00 39.44 244 THR A O 1
ATOM 1939 N N . PRO A 1 245 ? -19.163 -49.693 15.711 1.00 36.12 245 PRO A N 1
ATOM 1940 C CA . PRO A 1 245 ? -20.609 -49.598 15.589 1.00 36.12 245 PRO A CA 1
ATOM 1941 C C . PRO A 1 245 ? -21.228 -50.928 16.034 1.00 36.12 245 PRO A C 1
ATOM 1943 O O . PRO A 1 245 ? -20.974 -51.965 15.421 1.00 36.12 245 PRO A O 1
ATOM 1946 N N . LEU A 1 246 ? -22.037 -50.908 17.098 1.00 31.86 246 LEU A N 1
ATOM 1947 C CA . LEU A 1 246 ? -22.883 -52.045 17.461 1.00 31.86 246 LEU A CA 1
ATOM 1948 C C . LEU A 1 246 ? -24.328 -51.794 17.013 1.00 31.86 246 LEU A C 1
ATOM 1950 O O . LEU A 1 246 ? -24.888 -50.714 17.183 1.00 31.86 246 LEU A O 1
ATOM 1954 N N . SER A 1 247 ? -24.871 -52.835 16.401 1.00 35.78 247 SER A N 1
ATOM 1955 C CA . SER A 1 247 ? -26.141 -52.978 15.702 1.00 35.78 247 SER A CA 1
ATOM 1956 C C . SER A 1 247 ? -27.404 -52.832 16.561 1.00 35.78 247 SER A C 1
ATOM 1958 O O . SER A 1 247 ? -27.435 -53.291 17.697 1.00 35.78 247 SER A O 1
ATOM 1960 N N . SER A 1 248 ? -28.457 -52.342 15.900 1.00 36.19 248 SER A N 1
ATOM 1961 C CA . SER A 1 248 ? -29.848 -52.832 15.909 1.00 36.19 248 SER A CA 1
ATOM 1962 C C . SER A 1 248 ? -30.550 -53.101 17.247 1.00 36.19 248 SER A C 1
ATOM 1964 O O . SER A 1 248 ? -30.327 -54.127 17.881 1.00 36.19 248 SER A O 1
ATOM 1966 N N . MET A 1 249 ? -31.554 -52.274 17.553 1.00 37.09 249 MET A N 1
ATOM 1967 C CA . MET A 1 249 ? -32.765 -52.702 18.262 1.00 37.09 249 MET A CA 1
ATOM 1968 C C . MET A 1 249 ? -33.989 -52.025 17.636 1.00 37.09 249 MET A C 1
ATOM 1970 O O . MET A 1 249 ? -34.117 -50.802 17.660 1.00 37.09 249 MET A O 1
ATOM 1974 N N . ASP A 1 250 ? -34.859 -52.857 17.065 1.00 36.44 250 ASP A N 1
ATOM 1975 C CA . ASP A 1 250 ? -36.228 -52.540 16.670 1.00 36.44 250 ASP A CA 1
ATOM 1976 C C . ASP A 1 250 ? -37.086 -52.224 17.900 1.00 36.44 250 ASP A C 1
ATOM 1978 O O . ASP A 1 250 ? -37.014 -52.947 18.892 1.00 36.44 250 ASP A O 1
ATOM 1982 N N . PHE A 1 251 ? -37.969 -51.226 17.801 1.00 31.23 251 PHE A N 1
ATOM 1983 C CA . PHE A 1 251 ? -39.250 -51.236 18.511 1.00 31.23 251 PHE A CA 1
ATOM 1984 C C . PHE A 1 251 ? -40.321 -50.461 17.726 1.00 31.23 251 PHE A C 1
ATOM 1986 O O . PHE A 1 251 ? -40.102 -49.352 17.245 1.00 31.23 251 PHE A O 1
ATOM 1993 N N . MET A 1 252 ? -41.474 -51.118 17.596 1.00 37.50 252 MET A N 1
ATOM 1994 C CA . MET A 1 252 ? -42.696 -50.742 16.878 1.00 37.50 252 MET A CA 1
ATOM 1995 C C . MET A 1 252 ? -43.387 -49.482 17.432 1.00 37.50 252 MET A C 1
ATOM 1997 O O . MET A 1 252 ? -43.378 -49.256 18.640 1.00 37.50 252 MET A O 1
ATOM 2001 N N . SER A 1 253 ? -44.104 -48.740 16.577 1.00 35.59 253 SER A N 1
ATOM 2002 C CA . SER A 1 253 ? -45.559 -48.497 16.732 1.00 35.59 253 SER A CA 1
ATOM 2003 C C . SER A 1 253 ? -46.148 -47.625 15.606 1.00 35.59 253 SER A C 1
ATOM 2005 O O . SER A 1 253 ? -45.718 -46.502 15.361 1.00 35.59 253 SER A O 1
ATOM 2007 N N . ASP A 1 254 ? -47.109 -48.231 14.907 1.00 34.41 254 ASP A N 1
ATOM 2008 C CA . ASP A 1 254 ? -48.371 -47.747 14.323 1.00 34.41 254 ASP A CA 1
ATOM 2009 C C . ASP A 1 254 ? -48.680 -46.234 14.278 1.00 34.41 254 ASP A C 1
ATOM 2011 O O . ASP A 1 254 ? -48.719 -45.564 15.308 1.00 34.41 254 ASP A O 1
ATOM 2015 N N . ASN A 1 255 ? -49.054 -45.718 13.094 1.00 36.59 255 ASN A N 1
ATOM 2016 C CA . ASN A 1 255 ? -50.462 -45.409 12.766 1.00 36.59 255 ASN A CA 1
ATOM 2017 C C . ASN A 1 255 ? -50.635 -44.802 11.352 1.00 36.59 255 ASN A C 1
ATOM 2019 O O . ASN A 1 255 ? -50.145 -43.716 11.051 1.00 36.59 255 ASN A O 1
ATOM 2023 N N . ASP A 1 256 ? -51.378 -45.533 10.519 1.00 33.69 256 ASP A N 1
ATOM 2024 C CA . ASP A 1 256 ? -52.539 -45.107 9.726 1.00 33.69 256 ASP A CA 1
ATOM 2025 C C . ASP A 1 256 ? -52.526 -43.856 8.811 1.00 33.69 256 ASP A C 1
ATOM 2027 O O . ASP A 1 256 ? -52.668 -42.710 9.224 1.00 33.69 256 ASP A O 1
ATOM 2031 N N . THR A 1 257 ? -52.529 -44.172 7.505 1.00 35.25 257 THR A N 1
ATOM 2032 C CA . THR A 1 257 ? -53.507 -43.773 6.462 1.00 35.25 257 THR A CA 1
ATOM 2033 C C . THR A 1 257 ? -53.903 -42.296 6.277 1.00 35.25 257 THR A C 1
ATOM 2035 O O . THR A 1 257 ? -54.606 -41.728 7.101 1.00 35.25 257 THR A O 1
ATOM 2038 N N . LEU A 1 258 ? -53.691 -41.745 5.071 1.00 34.41 258 LEU A N 1
ATOM 2039 C CA . LEU A 1 258 ? -54.716 -41.743 4.007 1.00 34.41 258 LEU A CA 1
ATOM 2040 C C . LEU A 1 258 ? -54.141 -41.233 2.669 1.00 34.41 258 LEU A C 1
ATOM 2042 O O . LEU A 1 258 ? -53.540 -40.167 2.567 1.00 34.41 258 LEU A O 1
ATOM 2046 N N . SER A 1 259 ? -54.376 -42.024 1.631 1.00 33.00 259 SER A N 1
ATOM 2047 C CA . SER A 1 259 ? -54.183 -41.752 0.206 1.00 33.00 259 SER A CA 1
ATOM 2048 C C . SER A 1 259 ? -55.107 -40.653 -0.338 1.00 33.00 259 SER A C 1
ATOM 2050 O O . SER A 1 259 ? -56.221 -40.507 0.152 1.00 33.00 259 SER A O 1
ATOM 2052 N N . THR A 1 260 ? -54.752 -40.030 -1.467 1.00 35.84 260 THR A N 1
ATOM 2053 C CA . THR A 1 260 ? -55.538 -40.170 -2.717 1.00 35.84 260 THR A CA 1
ATOM 2054 C C . THR A 1 260 ? -54.792 -39.604 -3.935 1.00 35.84 260 THR A C 1
ATOM 2056 O O . THR A 1 260 ? -54.368 -38.454 -3.971 1.00 35.84 260 THR A O 1
ATOM 2059 N N . HIS A 1 261 ? -54.663 -40.462 -4.947 1.00 37.22 261 HIS A N 1
ATOM 2060 C CA . HIS A 1 261 ? -54.336 -40.167 -6.344 1.00 37.22 261 HIS A CA 1
ATOM 2061 C C . HIS A 1 261 ? -55.633 -39.916 -7.137 1.00 37.22 261 HIS A C 1
ATOM 2063 O O . HIS A 1 261 ? -56.632 -40.576 -6.860 1.00 37.22 261 HIS A O 1
ATOM 2069 N N . SER A 1 262 ? -55.589 -39.058 -8.165 1.00 33.19 262 SER A N 1
ATOM 2070 C CA . SER A 1 262 ? -56.418 -39.042 -9.403 1.00 33.19 262 SER A CA 1
ATOM 2071 C C . SER A 1 262 ? -55.842 -37.920 -10.296 1.00 33.19 262 SER A C 1
ATOM 2073 O O . SER A 1 262 ? -55.745 -36.797 -9.823 1.00 33.19 262 SER A O 1
ATOM 2075 N N . THR A 1 263 ? -55.185 -38.106 -11.449 1.00 32.03 263 THR A N 1
ATOM 2076 C CA . THR A 1 263 ? -55.498 -38.724 -12.762 1.00 32.03 263 THR A CA 1
ATOM 2077 C C . THR A 1 263 ? -56.517 -37.954 -13.626 1.00 32.03 263 THR A C 1
ATOM 2079 O O . THR A 1 263 ? -57.707 -38.054 -13.371 1.00 32.03 263 THR A O 1
ATOM 2082 N N . MET A 1 264 ? -55.998 -37.326 -14.707 1.00 32.12 264 MET A N 1
ATOM 2083 C CA . MET A 1 264 ? -56.606 -37.058 -16.042 1.00 32.12 264 MET A CA 1
ATOM 2084 C C . MET A 1 264 ? -57.830 -36.106 -16.129 1.00 32.12 264 MET A C 1
ATOM 2086 O O . MET A 1 264 ? -58.630 -36.045 -15.217 1.00 32.12 264 MET A O 1
ATOM 2090 N N . SER A 1 265 ? -58.094 -35.311 -17.180 1.00 31.17 265 SER A N 1
ATOM 2091 C CA . SER A 1 265 ? -57.710 -35.354 -18.600 1.00 31.17 265 SER A CA 1
ATOM 2092 C C . SER A 1 265 ? -58.009 -34.021 -19.329 1.00 31.17 265 SER A C 1
ATOM 2094 O O . SER A 1 265 ? -58.754 -33.179 -18.841 1.00 31.17 265 SER A O 1
ATOM 2096 N N . ALA A 1 266 ? -57.404 -33.916 -20.518 1.00 33.06 266 ALA A N 1
ATOM 2097 C CA . ALA A 1 266 ? -57.601 -33.067 -21.704 1.00 33.06 266 ALA A CA 1
ATOM 2098 C C . ALA A 1 266 ? -58.841 -32.155 -21.859 1.00 33.06 266 ALA A C 1
ATOM 2100 O O . ALA A 1 266 ? -59.957 -32.566 -21.564 1.00 33.06 266 ALA A O 1
ATOM 2101 N N . THR A 1 267 ? -58.655 -31.009 -22.543 1.00 29.64 267 THR A N 1
ATOM 2102 C CA . THR A 1 267 ? -59.191 -30.691 -23.903 1.00 29.64 267 THR A CA 1
ATOM 2103 C C . THR A 1 267 ? -58.820 -29.248 -24.329 1.00 29.64 267 THR A C 1
ATOM 2105 O O . THR A 1 267 ? -58.961 -28.324 -23.541 1.00 29.64 267 THR A O 1
ATOM 2108 N N . THR A 1 268 ? -58.107 -29.090 -25.461 1.00 30.03 268 THR A N 1
ATOM 2109 C CA . THR A 1 268 ? -58.523 -28.418 -26.732 1.00 30.03 268 THR A CA 1
ATOM 2110 C C . THR A 1 268 ? -58.741 -26.896 -26.593 1.00 30.03 268 THR A C 1
ATOM 2112 O O . THR A 1 268 ? -59.504 -26.470 -25.747 1.00 30.03 268 THR A O 1
ATOM 2115 N N . THR A 1 269 ? -58.076 -25.999 -27.332 1.00 33.62 269 THR A N 1
ATOM 2116 C CA . THR A 1 269 ? -58.296 -25.705 -28.765 1.00 33.62 269 THR A CA 1
ATOM 2117 C C . THR A 1 269 ? -57.319 -24.624 -29.275 1.00 33.62 269 THR A C 1
ATOM 2119 O O . THR A 1 269 ? -57.134 -23.629 -28.587 1.00 33.62 269 THR A O 1
ATOM 2122 N N . THR A 1 270 ? -56.777 -24.841 -30.492 1.00 34.25 270 THR A N 1
ATOM 2123 C CA . THR A 1 270 ? -56.619 -23.909 -31.654 1.00 34.25 270 THR A CA 1
ATOM 2124 C C . THR A 1 270 ? -56.036 -22.506 -31.407 1.00 34.25 270 THR A C 1
ATOM 2126 O O . THR A 1 270 ? -56.485 -21.806 -30.518 1.00 34.25 270 THR A O 1
ATOM 2129 N N . SER A 1 271 ? -55.119 -21.911 -32.168 1.00 39.41 271 SER A N 1
ATOM 2130 C CA . SER A 1 271 ? -54.776 -21.886 -33.604 1.00 39.41 271 SER A CA 1
ATOM 2131 C C . SER A 1 271 ? -53.529 -20.974 -33.678 1.00 39.41 271 SER A C 1
ATOM 2133 O O . SER A 1 271 ? -53.468 -20.000 -32.938 1.00 39.41 271 SER A O 1
ATOM 2135 N N . GLY A 1 272 ? -52.468 -21.217 -34.442 1.00 32.81 272 GLY A N 1
ATOM 2136 C CA . GLY A 1 272 ? -52.465 -21.331 -35.894 1.00 32.81 272 GLY A CA 1
ATOM 2137 C C . GLY A 1 272 ? -51.845 -20.070 -36.523 1.00 32.81 272 GLY A C 1
ATOM 2138 O O . GLY A 1 272 ? -52.439 -19.003 -36.444 1.00 32.81 272 GLY A O 1
ATOM 2139 N N . LEU A 1 273 ? -50.713 -20.284 -37.212 1.00 37.59 273 LEU A N 1
ATOM 2140 C CA . LEU A 1 273 ? -50.246 -19.617 -38.444 1.00 37.59 273 LEU A CA 1
ATOM 2141 C C . LEU A 1 273 ? -49.259 -18.423 -38.370 1.00 37.59 273 LEU A C 1
ATOM 2143 O O . LEU A 1 273 ? -49.626 -17.303 -38.038 1.00 37.59 273 LEU A O 1
ATOM 2147 N N . ASN A 1 274 ? -48.068 -18.718 -38.934 1.00 36.38 274 ASN A N 1
ATOM 2148 C CA . ASN A 1 274 ? -47.312 -17.962 -39.960 1.00 36.38 274 ASN A CA 1
ATOM 2149 C C . ASN A 1 274 ? -46.530 -16.712 -39.499 1.00 36.38 274 ASN A C 1
ATOM 2151 O O . ASN A 1 274 ? -46.968 -15.997 -38.618 1.00 36.38 274 ASN A O 1
ATOM 2155 N N . SER A 1 275 ? -45.377 -16.314 -40.051 1.00 40.41 275 SER A N 1
ATOM 2156 C CA . SER A 1 275 ? -44.580 -16.677 -41.240 1.00 40.41 275 SER A CA 1
ATOM 2157 C C . SER A 1 275 ? -43.215 -15.957 -41.087 1.00 40.41 275 SER A C 1
ATOM 2159 O O . SER A 1 275 ? -43.191 -14.831 -40.604 1.00 40.41 275 SER A O 1
ATOM 2161 N N . VAL A 1 276 ? -42.069 -16.615 -41.289 1.00 39.28 276 VAL A N 1
ATOM 2162 C CA . VAL A 1 276 ? -41.158 -16.506 -42.460 1.00 39.28 276 VAL A CA 1
ATOM 2163 C C . VAL A 1 276 ? -40.679 -15.090 -42.853 1.00 39.28 276 VAL A C 1
ATOM 2165 O O . VAL A 1 276 ? -41.475 -14.244 -43.245 1.00 39.28 276 VAL A O 1
ATOM 2168 N N . GLY A 1 277 ? -39.341 -14.950 -42.910 1.00 36.66 277 GLY A N 1
ATOM 2169 C CA . GLY A 1 277 ? -38.575 -14.011 -43.755 1.00 36.66 277 GLY A CA 1
ATOM 2170 C C . GLY A 1 277 ? -38.297 -12.640 -43.126 1.00 36.66 277 GLY A C 1
ATOM 2171 O O . GLY A 1 277 ? -39.102 -12.135 -42.368 1.00 36.66 277 GLY A O 1
ATOM 2172 N N . SER A 1 278 ? -37.212 -11.918 -43.399 1.00 39.75 278 SER A N 1
ATOM 2173 C CA . SER A 1 278 ? -36.047 -12.090 -44.269 1.00 39.75 278 SER A CA 1
ATOM 2174 C C . SER A 1 278 ? -35.166 -10.840 -44.071 1.00 39.75 278 SER A C 1
ATOM 2176 O O . SER A 1 278 ? -35.701 -9.743 -43.995 1.00 39.75 278 SER A O 1
ATOM 2178 N N . ALA A 1 279 ? -33.846 -11.037 -44.040 1.00 42.41 279 ALA A N 1
ATOM 2179 C CA . ALA A 1 279 ? -32.774 -10.218 -44.627 1.00 42.41 279 ALA A CA 1
ATOM 2180 C C . ALA A 1 279 ? -32.677 -8.675 -44.449 1.00 42.41 279 ALA A C 1
ATOM 2182 O O . ALA A 1 279 ? -33.585 -7.916 -44.758 1.00 42.41 279 ALA A O 1
ATOM 2183 N N . LEU A 1 280 ? -31.419 -8.270 -44.198 1.00 43.56 280 LEU A N 1
ATOM 2184 C CA . LEU A 1 280 ? -30.709 -7.081 -44.709 1.00 43.56 280 LEU A CA 1
ATOM 2185 C C . LEU A 1 280 ? -31.148 -5.681 -44.237 1.00 43.56 280 LEU A C 1
ATOM 2187 O O . LEU A 1 280 ? -32.080 -5.094 -44.781 1.00 43.56 280 LEU A O 1
ATOM 2191 N N . ARG A 1 281 ? -30.302 -5.053 -43.408 1.00 45.22 281 ARG A N 1
ATOM 2192 C CA . ARG A 1 281 ? -29.446 -3.929 -43.835 1.00 45.22 281 ARG A CA 1
ATOM 2193 C C . ARG A 1 281 ? -28.306 -3.681 -42.854 1.00 45.22 281 ARG A C 1
ATOM 2195 O O . ARG A 1 281 ? -28.519 -3.932 -41.651 1.00 45.22 281 ARG A O 1
#

Radius of gyration: 33.2 Å; chains: 1; bounding box: 89×85×91 Å

InterPro domains:
  IPR000219 Dbl homology domain [PF00621] (1-47)
  IPR000219 Dbl homology domain [PS50010] (1-49)
  IPR026817 Guanine nucleotide exchange factor Ect2 [PTHR16777] (1-238)
  IPR035899 Dbl homology (DH) domain superfamily [G3DSA:1.20.900.10] (1-68)
  IPR035899 Dbl homology (DH) domain superfamily [SSF48065] (1-70)
  IPR049395 ECT2, PH domain [PF21242] (76-177)

pLDDT: mean 70.85, std 23.43, range [28.36, 95.94]

Sequence (281 aa):
MIRPIQRLPSVLLLLERLLKYTPTTQIDYQILTNSINKLREVARKLNEERGKTEKHLSLFSIVNSIDNCPPELLAAHRDYLQKFNLIELSQELTGKRTHLTLFLFSDCIEITKLRVNTWKTPGVKSTKSYKHVALIQLSDIRSLFDIASSSCDENEQFGMLCSIDGQARQLIFRVADNNNMSISRSHLTDSMTSLTSLSTISSLNHTSKTEVLQHLAKAIAEERCLLDKTSLIENVGPENGPFTPLSSMDFMSDNDTLSTHSTMSATTTTSGLNSVGSALR

Secondary structure (DSSP, 8-state):
--TTTTHHHHHHHHHHHHHHTS-TTSHHHHHHHHHHHHHHHHHHHHHHHHHHHHHHHHHHHHHHHEET--GGG--TTPPEEEEEEEEESS-TTTSS--EEEEEEESSEEEEEEEPP-----TT------EEEEEEEEGGGEEEEEEE--SSTT-TTEEEEEEEETTEEEEEEEEEPPGGG----------------------------HHHHHHHHHHHHHHHHHHHHHHHHHHT--------PPPP----------------------------------

Organism: NCBI:txid392030

Foldseek 3Di:
DPPPLPPLVVVLVVLVVVLVVDDPPDPVNVVSVVVSVVSVVVVVVVVVVVVLVVQLVVLVVLQLLEDPRDPVSNDSPKGWDDKFWKWWDQCPFPVDTAIWMWTDILFKIWIWHADDPDDDDPDDDPVRGTYTGDIFTLVQWPDKAQDDDPDDPQGQKIWTFGADPNDTDIIIIGTDDPPPPPPDDDDDDDDDDDDDDDDDDDPDPPCGSVNVCVSSVVSSVSNVVVVVVVVVVVPPDDPDDDDDDDDDDDDDDDDDDDDDDDDDDDDDDDDDDDDDDDDDD